Protein AF-G9KDN5-F1 (afdb_monomer_lite)

Secondary structure (DSSP, 8-state):
---SS---TT-SS-GGG---TT-PPPHHHHHHHHHHHHHHHHHHTT-TTSHHHHHHHHHHHHHHHHHSS-PPPHHHHHHHHHHHHHH-TT-GGGGGTT--EEEE-TT--SHHHHHHHHHHHHHHHHGGGS---EEEEPPPPSSSSS-----SSSSS---EEE-TTS-EEE-GGGHHHHHHHHHTT------

pLDDT: mean 96.99, std 3.44, range [68.25, 98.94]

Structure (mmCIF, N/CA/C/O backbone):
data_AF-G9KDN5-F1
#
_entry.id   AF-G9KDN5-F1
#
loop_
_atom_site.group_PDB
_atom_site.id
_atom_site.type_symbol
_atom_site.label_atom_id
_atom_site.label_alt_id
_atom_site.label_comp_id
_atom_site.label_asym_id
_atom_site.label_entity_id
_atom_site.label_seq_id
_atom_site.pdbx_PDB_ins_code
_atom_site.Cartn_x
_atom_site.Cartn_y
_atom_site.Cartn_z
_atom_site.occupancy
_atom_site.B_iso_or_equiv
_atom_site.auth_seq_id
_atom_site.auth_comp_id
_atom_site.auth_asym_id
_atom_site.auth_atom_id
_atom_site.pdbx_PDB_model_num
ATOM 1 N N . GLY A 1 1 ? 16.670 -4.774 14.753 1.00 84.88 1 GLY A N 1
ATOM 2 C CA . GLY A 1 1 ? 17.661 -5.232 13.766 1.00 84.88 1 GLY A CA 1
ATOM 3 C C . GLY A 1 1 ? 18.983 -5.420 14.461 1.00 84.88 1 GLY A C 1
ATOM 4 O O . GLY A 1 1 ? 19.454 -6.539 14.535 1.00 84.88 1 GLY A O 1
ATOM 5 N N . CYS A 1 2 ? 19.526 -4.346 15.033 1.00 94.62 2 CYS A N 1
ATOM 6 C CA . CYS A 1 2 ? 20.672 -4.418 15.934 1.00 94.62 2 CYS A CA 1
ATOM 7 C C . CYS A 1 2 ? 20.367 -5.250 17.191 1.00 94.62 2 CYS A C 1
ATOM 9 O O . CYS A 1 2 ? 19.210 -5.312 17.620 1.00 94.62 2 CYS A O 1
ATOM 11 N N . THR A 1 3 ? 21.410 -5.834 17.771 1.00 95.50 3 THR A N 1
ATOM 12 C CA . THR A 1 3 ? 21.424 -6.378 19.134 1.00 95.50 3 THR A CA 1
ATOM 13 C C . THR A 1 3 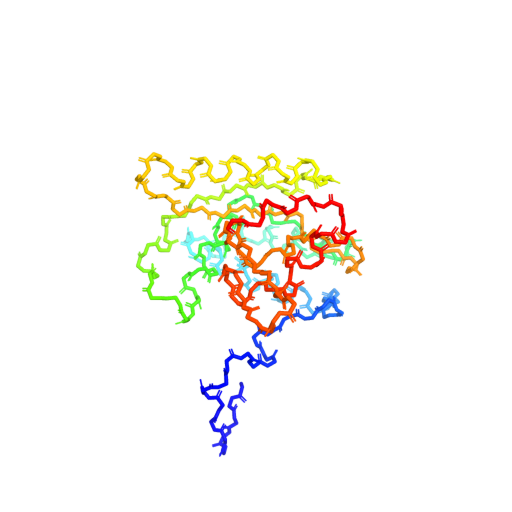? 22.286 -5.476 20.018 1.00 95.50 3 THR A C 1
ATOM 15 O O . THR A 1 3 ? 22.875 -4.513 19.526 1.00 95.50 3 THR A O 1
ATOM 18 N N . GLU A 1 4 ? 22.382 -5.784 21.311 1.00 97.00 4 GLU A N 1
ATOM 19 C CA . GLU A 1 4 ? 23.280 -5.076 22.234 1.00 97.00 4 GLU A CA 1
ATOM 20 C C . GLU A 1 4 ? 24.747 -5.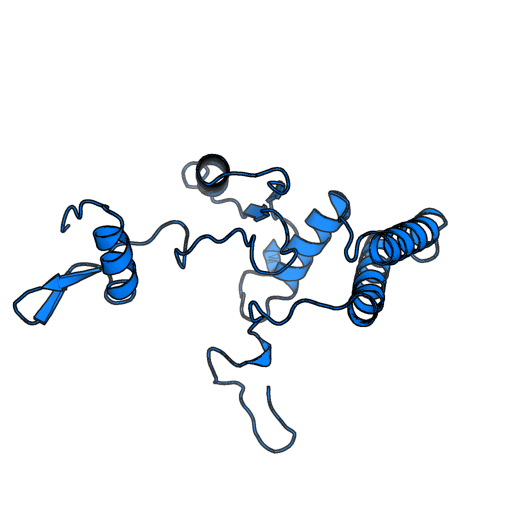105 21.770 1.00 97.00 4 GLU A C 1
ATOM 22 O O . GLU A 1 4 ? 25.483 -4.144 21.969 1.00 97.00 4 GLU A O 1
ATOM 27 N N . HIS A 1 5 ? 25.160 -6.177 21.089 1.00 97.25 5 HIS A N 1
ATOM 28 C CA . HIS A 1 5 ? 26.553 -6.387 20.688 1.00 97.25 5 HIS A CA 1
ATOM 29 C C . HIS A 1 5 ? 26.819 -6.136 19.198 1.00 97.25 5 HIS A C 1
ATOM 31 O O . HIS A 1 5 ? 27.976 -6.050 18.795 1.00 97.25 5 HIS A O 1
ATOM 37 N N . ILE A 1 6 ? 25.781 -6.049 18.356 1.00 97.56 6 ILE A N 1
ATOM 38 C CA . ILE A 1 6 ? 25.939 -5.947 16.897 1.00 97.56 6 ILE A CA 1
ATOM 39 C C . ILE A 1 6 ? 25.041 -4.851 16.328 1.00 97.56 6 ILE A C 1
ATOM 41 O O . ILE A 1 6 ? 23.811 -4.926 16.383 1.00 97.56 6 ILE A O 1
ATOM 45 N N . CYS A 1 7 ? 25.664 -3.868 15.676 1.00 96.94 7 CYS A N 1
ATOM 46 C CA . CYS A 1 7 ? 24.961 -2.868 14.885 1.00 96.94 7 CYS A CA 1
ATOM 47 C C . CYS A 1 7 ? 24.705 -3.384 13.461 1.00 96.94 7 CYS A C 1
ATOM 49 O O . CYS A 1 7 ? 25.636 -3.685 12.721 1.00 96.94 7 CYS A O 1
ATOM 51 N N . MET A 1 8 ? 23.435 -3.424 13.056 1.00 96.31 8 MET A N 1
ATOM 52 C CA . MET A 1 8 ? 23.002 -3.756 11.689 1.00 96.31 8 MET A CA 1
ATOM 53 C C . MET A 1 8 ? 22.497 -2.520 10.925 1.00 96.31 8 MET A C 1
ATOM 55 O O . MET A 1 8 ? 21.671 -2.633 10.021 1.00 96.31 8 MET A O 1
ATOM 59 N N . GLY A 1 9 ? 22.950 -1.322 11.308 1.00 95.75 9 GLY A N 1
ATOM 60 C CA . GLY A 1 9 ? 22.437 -0.054 10.777 1.00 95.75 9 GLY A CA 1
ATOM 61 C C . GLY A 1 9 ? 22.692 0.166 9.281 1.00 95.75 9 GLY A C 1
ATOM 62 O O . GLY A 1 9 ? 21.904 0.844 8.628 1.00 95.75 9 GLY A O 1
ATOM 63 N N . SER A 1 10 ? 23.752 -0.434 8.731 1.00 96.69 10 SER A N 1
ATOM 64 C CA . SER A 1 10 ? 24.125 -0.336 7.312 1.00 96.69 10 SER A CA 1
ATOM 65 C C . SER A 1 10 ? 23.469 -1.393 6.416 1.00 96.69 10 SER A C 1
ATOM 67 O O . SER A 1 10 ? 23.607 -1.328 5.195 1.00 96.69 10 SER A O 1
ATOM 69 N N . ILE A 1 11 ? 22.734 -2.357 6.980 1.00 96.81 11 ILE A N 1
ATOM 70 C CA . ILE A 1 11 ? 22.037 -3.372 6.186 1.00 96.81 11 ILE A CA 1
ATOM 71 C C . ILE A 1 11 ? 20.874 -2.716 5.432 1.00 96.81 11 ILE A C 1
ATOM 73 O O . ILE A 1 11 ? 19.971 -2.126 6.032 1.00 96.81 11 ILE A O 1
ATOM 77 N N . MET A 1 12 ? 20.874 -2.836 4.099 1.00 95.44 12 MET A N 1
ATOM 78 C CA . MET A 1 12 ? 19.868 -2.186 3.252 1.00 95.44 12 MET A CA 1
ATOM 79 C C . MET A 1 12 ? 18.457 -2.727 3.498 1.00 95.44 12 MET A C 1
ATOM 81 O O . MET A 1 12 ? 17.526 -1.938 3.656 1.00 95.44 12 MET A O 1
ATOM 85 N N . LEU A 1 13 ? 18.282 -4.047 3.581 1.00 93.75 13 LEU A N 1
ATOM 86 C CA . LEU A 1 13 ? 16.973 -4.694 3.730 1.00 93.75 13 LEU A CA 1
ATOM 87 C C . LEU A 1 13 ? 16.977 -5.678 4.913 1.00 93.75 13 LEU A C 1
ATOM 89 O O . LEU A 1 13 ? 17.037 -6.889 4.712 1.00 93.75 13 LEU A O 1
ATOM 93 N N . PRO A 1 14 ? 16.948 -5.183 6.164 1.00 93.88 14 PRO A N 1
ATOM 94 C CA . PRO A 1 14 ? 16.887 -6.051 7.332 1.00 93.88 14 PRO A CA 1
ATOM 95 C C . PRO A 1 14 ? 15.509 -6.720 7.428 1.00 93.88 14 PRO A C 1
ATOM 97 O O . PRO A 1 14 ? 14.481 -6.083 7.182 1.00 93.88 14 PRO A O 1
ATOM 100 N N . SER A 1 15 ? 15.466 -7.985 7.854 1.00 91.44 15 SER A N 1
ATOM 101 C CA . SER A 1 15 ? 14.229 -8.783 7.913 1.00 91.44 15 SER A CA 1
ATOM 102 C C . SER A 1 15 ? 13.122 -8.142 8.756 1.00 91.44 15 SER A C 1
ATOM 104 O O . SER A 1 15 ? 11.949 -8.276 8.426 1.00 91.44 15 SER A O 1
ATOM 106 N N . GLN A 1 16 ? 13.462 -7.365 9.792 1.00 91.56 16 GLN A N 1
ATOM 107 C CA . GLN A 1 16 ? 12.469 -6.687 10.638 1.00 91.56 16 GLN A CA 1
ATOM 108 C C . GLN A 1 16 ? 11.690 -5.577 9.904 1.00 91.56 16 GLN A C 1
ATOM 110 O O . GLN A 1 16 ? 10.591 -5.212 10.336 1.00 91.56 16 GLN A O 1
ATOM 115 N N . GLN A 1 17 ? 12.241 -5.041 8.807 1.00 89.75 17 GLN A N 1
ATOM 116 C CA . GLN A 1 17 ? 11.571 -4.069 7.932 1.00 89.75 17 GLN A CA 1
ATOM 117 C C . GLN A 1 17 ? 10.771 -4.733 6.804 1.00 89.75 17 GLN A C 1
ATOM 119 O O . GLN A 1 17 ? 10.033 -4.048 6.100 1.00 89.75 17 GLN A O 1
ATOM 124 N N . ILE A 1 18 ? 10.891 -6.051 6.644 1.00 92.88 18 ILE A N 1
ATOM 125 C CA . ILE A 1 18 ? 10.153 -6.828 5.652 1.00 92.88 18 ILE A CA 1
ATOM 126 C C . ILE A 1 18 ? 8.890 -7.398 6.317 1.00 92.88 18 ILE A C 1
ATOM 128 O O . ILE A 1 18 ? 8.847 -7.677 7.519 1.00 92.88 18 ILE A O 1
ATOM 132 N N . ARG A 1 19 ? 7.817 -7.522 5.536 1.00 93.75 19 ARG A N 1
ATOM 133 C CA . ARG A 1 19 ? 6.587 -8.229 5.911 1.00 93.75 19 ARG A CA 1
ATOM 134 C C . ARG A 1 19 ? 6.359 -9.317 4.880 1.00 93.75 19 ARG A C 1
ATOM 136 O O . ARG A 1 19 ? 6.239 -9.001 3.695 1.00 93.75 19 ARG A O 1
ATOM 143 N N . ARG A 1 20 ? 6.353 -10.577 5.307 1.00 92.25 20 ARG A N 1
ATOM 144 C CA . ARG A 1 20 ? 6.222 -11.699 4.378 1.00 92.25 20 ARG A CA 1
ATOM 145 C C . ARG A 1 20 ? 4.746 -11.983 4.075 1.00 92.25 20 ARG A C 1
ATOM 147 O O . ARG A 1 20 ? 3.874 -11.564 4.843 1.00 92.25 20 ARG A O 1
ATOM 154 N N . PRO A 1 21 ? 4.431 -12.627 2.940 1.00 87.88 21 PRO A N 1
ATOM 155 C CA . PRO A 1 21 ? 3.072 -13.056 2.613 1.00 87.88 21 PRO A CA 1
ATOM 156 C C . PRO A 1 21 ? 2.406 -13.881 3.720 1.00 87.88 21 PRO A C 1
ATOM 158 O O . PRO A 1 21 ? 1.256 -13.626 4.062 1.00 87.88 21 PRO A O 1
ATOM 161 N N . GLU A 1 22 ? 3.167 -14.791 4.322 1.00 89.00 22 GLU A N 1
ATOM 162 C CA . GLU A 1 22 ? 2.732 -15.730 5.355 1.00 89.00 22 GLU A CA 1
ATOM 163 C C . GLU A 1 22 ? 2.546 -15.114 6.751 1.00 89.00 22 GLU A C 1
ATOM 165 O O . GLU A 1 22 ? 1.916 -15.729 7.606 1.00 89.00 22 GLU A O 1
ATOM 170 N N . ASP A 1 23 ? 3.036 -13.892 6.990 1.00 87.94 23 ASP A N 1
ATOM 171 C CA . ASP A 1 23 ? 2.948 -13.218 8.295 1.00 87.94 23 ASP A CA 1
ATOM 172 C C . ASP A 1 23 ? 1.549 -12.586 8.526 1.00 87.94 23 ASP A C 1
ATOM 174 O O . ASP A 1 23 ? 1.428 -11.436 8.968 1.00 87.94 23 ASP A O 1
ATOM 178 N N . VAL A 1 24 ? 0.479 -13.314 8.185 1.00 89.44 24 VAL A N 1
ATOM 179 C CA . VAL A 1 24 ? -0.914 -12.905 8.430 1.00 89.44 24 VAL A CA 1
ATOM 180 C C . VAL A 1 24 ? -1.205 -13.000 9.927 1.00 89.44 24 VAL A C 1
ATOM 182 O O . VAL A 1 24 ? -0.868 -13.984 10.583 1.00 89.44 24 VAL A O 1
ATOM 185 N N . ARG A 1 25 ? -1.811 -11.951 10.490 1.00 91.25 25 ARG A N 1
ATOM 186 C CA . ARG A 1 25 ? -2.083 -11.869 11.930 1.00 91.25 25 ARG A CA 1
ATOM 187 C C . ARG A 1 25 ? -3.282 -12.726 12.308 1.00 91.25 25 ARG A C 1
ATOM 189 O O . ARG A 1 25 ? -4.310 -12.676 11.639 1.00 91.25 25 ARG A O 1
ATOM 196 N N . THR A 1 26 ? -3.156 -13.459 13.411 1.00 92.25 26 THR A N 1
ATOM 197 C CA . THR A 1 26 ? -4.297 -14.139 14.037 1.00 92.25 26 THR A CA 1
ATOM 198 C C . THR A 1 26 ? -5.184 -13.128 14.767 1.00 92.25 26 THR A C 1
ATOM 200 O O . THR A 1 26 ? -4.758 -11.998 15.028 1.00 92.25 26 THR A O 1
ATOM 203 N N . LYS A 1 27 ? -6.408 -13.526 15.138 1.00 91.25 27 LYS A N 1
ATOM 204 C CA . LYS A 1 27 ? -7.351 -12.667 15.877 1.00 91.25 27 LYS A CA 1
ATOM 205 C C . LYS A 1 27 ? -6.738 -12.140 17.179 1.00 91.25 27 LYS A C 1
ATOM 207 O O . LYS A 1 27 ? -6.823 -10.948 17.468 1.00 91.25 27 LYS A O 1
ATOM 212 N N . GLU A 1 28 ? -6.041 -13.012 17.905 1.00 91.62 28 GLU A N 1
ATOM 213 C CA . GLU A 1 28 ? -5.417 -12.725 19.202 1.00 91.62 28 GLU A CA 1
ATOM 214 C C . GLU A 1 28 ? -4.290 -11.695 19.072 1.00 91.62 28 GLU A C 1
ATOM 216 O O . GLU A 1 28 ? -4.085 -10.867 19.956 1.00 91.62 28 GLU A O 1
ATOM 221 N N . GLN A 1 29 ? -3.565 -11.721 17.950 1.00 95.00 29 GLN A N 1
ATOM 222 C CA . GLN A 1 29 ? -2.520 -10.743 17.654 1.00 95.00 29 GLN A CA 1
ATOM 223 C C . GLN A 1 29 ? -3.083 -9.435 17.092 1.00 95.00 29 GLN A C 1
ATOM 225 O O . GLN A 1 29 ? -2.464 -8.385 17.262 1.00 95.00 29 GLN A O 1
ATOM 230 N N . LEU A 1 30 ? -4.213 -9.490 16.383 1.00 96.75 30 LEU A N 1
ATOM 231 C CA . LEU A 1 30 ? -4.766 -8.352 15.658 1.00 96.75 30 LEU A CA 1
ATOM 232 C C . LEU A 1 30 ? -5.435 -7.340 16.588 1.00 96.75 30 LEU A C 1
ATOM 234 O O . LEU A 1 30 ? -5.215 -6.143 16.415 1.00 96.75 30 LEU A O 1
ATOM 238 N N . PHE A 1 31 ? -6.207 -7.792 17.581 1.00 96.25 31 PHE A N 1
ATOM 239 C CA . PHE A 1 31 ? -6.940 -6.872 18.454 1.00 96.25 31 PHE A CA 1
ATOM 240 C C . PHE A 1 31 ? -6.033 -5.895 19.231 1.00 96.25 31 PHE A C 1
ATOM 242 O O . PHE A 1 31 ? -6.303 -4.694 19.177 1.00 96.25 31 PHE A O 1
ATOM 249 N N . PRO A 1 32 ? -4.925 -6.322 19.876 1.00 98.00 32 PRO A N 1
ATOM 250 C CA . PRO A 1 32 ? -4.014 -5.390 20.545 1.00 98.00 32 PRO A CA 1
ATOM 251 C C . PRO A 1 32 ? -3.447 -4.318 19.603 1.00 98.00 32 PRO A C 1
ATOM 253 O O . PRO A 1 32 ? -3.370 -3.149 19.977 1.00 98.00 32 PRO A O 1
ATOM 256 N N . LEU A 1 33 ? -3.106 -4.700 18.367 1.00 98.25 33 LEU A N 1
ATOM 257 C CA . LEU A 1 33 ? -2.589 -3.781 17.347 1.00 98.25 33 LEU A CA 1
ATOM 258 C C . LEU A 1 33 ? -3.666 -2.799 16.870 1.00 98.25 33 LEU A C 1
ATOM 260 O O . LEU A 1 33 ? -3.399 -1.608 16.710 1.00 98.25 33 LEU A O 1
ATOM 264 N N . ALA A 1 34 ? -4.887 -3.291 16.655 1.00 98.38 34 ALA A N 1
ATOM 265 C CA . ALA A 1 34 ? -6.020 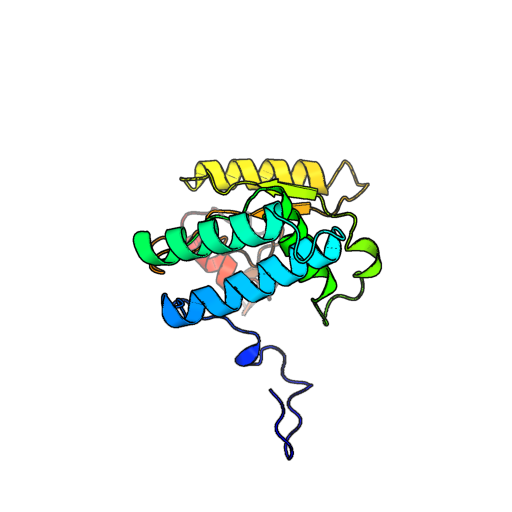-2.464 16.267 1.00 98.38 34 ALA A CA 1
ATOM 266 C C . ALA A 1 34 ? -6.358 -1.455 17.372 1.00 98.38 34 ALA A C 1
ATOM 268 O O . ALA A 1 34 ? -6.510 -0.267 17.092 1.00 98.38 34 ALA A O 1
ATOM 269 N N . LYS A 1 35 ? -6.386 -1.899 18.634 1.00 98.44 35 LYS A N 1
ATOM 270 C CA . LYS A 1 35 ? -6.590 -1.035 19.797 1.00 98.44 35 LYS A CA 1
ATOM 271 C C . LYS A 1 35 ? -5.529 0.062 19.880 1.00 98.44 35 LYS A C 1
ATOM 273 O O . LYS A 1 35 ? -5.897 1.223 20.011 1.00 98.44 35 LYS A O 1
ATOM 278 N N . GLU A 1 36 ? -4.245 -0.282 19.765 1.00 98.62 36 GLU A N 1
ATOM 279 C CA . GLU A 1 36 ? -3.147 0.697 19.790 1.00 98.62 36 GLU A CA 1
ATOM 280 C C . GLU A 1 36 ? -3.332 1.773 18.710 1.00 98.62 36 GLU A C 1
ATOM 282 O O . GLU A 1 36 ? -3.224 2.970 18.984 1.00 98.62 36 GLU A O 1
ATOM 287 N N . PHE A 1 37 ? -3.672 1.360 17.488 1.00 98.81 37 PHE A N 1
ATOM 288 C CA . PHE A 1 37 ? -3.920 2.284 16.387 1.00 98.81 37 PHE A CA 1
ATOM 289 C C . PHE A 1 37 ? -5.142 3.187 16.633 1.00 98.81 37 PHE A C 1
ATOM 291 O O . PHE A 1 37 ? -5.069 4.397 16.400 1.00 98.81 37 PHE A O 1
ATOM 298 N N . ILE A 1 38 ? -6.258 2.633 17.118 1.00 98.81 38 ILE A N 1
ATOM 299 C CA . ILE A 1 38 ? -7.474 3.405 17.417 1.00 98.81 38 ILE A CA 1
ATOM 300 C C . ILE A 1 38 ? -7.222 4.388 18.570 1.00 98.81 38 ILE A C 1
ATOM 302 O O . ILE A 1 38 ? -7.560 5.567 18.441 1.00 98.81 38 ILE A O 1
ATOM 306 N N . ASP A 1 39 ? -6.537 3.963 19.634 1.00 98.75 39 ASP A N 1
ATOM 307 C CA . ASP A 1 39 ? -6.108 4.832 20.736 1.00 98.75 39 ASP A CA 1
ATOM 308 C C . ASP A 1 39 ? -5.258 6.006 20.209 1.00 98.75 39 ASP A C 1
ATOM 310 O O . ASP A 1 39 ? -5.474 7.169 20.579 1.00 98.75 39 ASP A O 1
ATOM 314 N N . GLN A 1 40 ? -4.316 5.724 19.300 1.00 98.69 40 GLN A N 1
ATOM 315 C CA . GLN A 1 40 ? -3.457 6.730 18.673 1.00 98.69 40 GLN A CA 1
ATOM 316 C C . GLN A 1 40 ? -4.268 7.726 17.829 1.00 98.69 40 GLN A C 1
ATOM 318 O O . GLN A 1 40 ? -4.085 8.946 17.946 1.00 98.69 40 GLN A O 1
ATOM 323 N N . TYR A 1 41 ? -5.197 7.222 17.012 1.00 98.81 41 TYR A N 1
ATOM 324 C CA . TYR A 1 41 ? -6.075 8.038 16.179 1.00 98.81 41 TYR A CA 1
ATOM 325 C C . TYR A 1 41 ? -6.931 8.978 17.036 1.00 98.81 41 TYR A C 1
ATOM 327 O O . TYR A 1 41 ? -6.894 10.196 16.833 1.00 98.81 41 TYR A O 1
ATOM 335 N N . TYR A 1 42 ? -7.636 8.454 18.042 1.00 98.69 42 TYR A N 1
ATOM 336 C CA . TYR A 1 42 ? -8.504 9.256 18.909 1.00 98.69 42 TYR A CA 1
ATOM 337 C C . TYR A 1 42 ? -7.731 10.245 19.786 1.00 98.69 42 TYR A C 1
ATOM 339 O O . TYR A 1 42 ? -8.216 11.354 20.033 1.00 98.69 42 TYR A O 1
ATOM 347 N N . SER A 1 43 ? -6.507 9.904 20.194 1.00 98.50 43 SER A N 1
ATOM 348 C CA . SER A 1 43 ? -5.597 10.851 20.847 1.00 98.50 43 SER A CA 1
ATOM 349 C C . SER A 1 43 ? -5.251 12.019 19.924 1.00 98.50 43 SER A C 1
ATOM 351 O O . SER A 1 43 ? -5.296 13.176 20.344 1.00 98.50 43 SER A O 1
ATOM 353 N N . SER A 1 44 ? -4.984 11.749 18.641 1.00 98.06 44 SER A N 1
ATOM 354 C CA . SER A 1 44 ? -4.608 12.784 17.669 1.00 98.06 44 SER A CA 1
ATOM 355 C C . SER A 1 44 ? -5.704 13.823 17.411 1.00 98.06 44 SER A C 1
ATOM 357 O O . SER A 1 44 ? -5.407 15.000 17.208 1.00 98.06 44 SER A O 1
ATOM 359 N N . ILE A 1 45 ? -6.971 13.409 17.481 1.00 98.00 45 ILE A N 1
ATOM 360 C CA . ILE A 1 45 ? -8.135 14.291 17.320 1.00 98.00 45 ILE A CA 1
ATOM 361 C C . ILE A 1 45 ? -8.647 14.849 18.655 1.00 98.00 45 ILE A C 1
ATOM 363 O O . ILE A 1 45 ? -9.724 15.436 18.692 1.00 98.00 45 ILE A O 1
ATOM 367 N N . LYS A 1 46 ? -7.885 14.681 19.748 1.00 98.12 46 LYS A N 1
ATOM 368 C CA . LYS A 1 46 ? -8.225 15.138 21.109 1.00 98.12 46 LYS A CA 1
ATOM 369 C C . LYS A 1 46 ? -9.561 14.581 21.628 1.00 98.12 46 LYS A C 1
ATOM 371 O O . LYS A 1 46 ? -10.303 15.272 22.320 1.00 98.12 46 LYS A O 1
ATOM 376 N N . ARG A 1 47 ? -9.878 13.327 21.287 1.00 98.12 47 ARG A N 1
ATOM 377 C CA . ARG A 1 47 ? -11.108 12.620 21.702 1.00 98.12 47 ARG A CA 1
ATOM 378 C C . ARG A 1 47 ? -10.832 11.285 22.394 1.00 98.12 47 ARG A C 1
ATOM 380 O O . ARG A 1 47 ? -11.723 10.435 22.465 1.00 98.12 47 ARG A O 1
ATOM 387 N N . PHE A 1 48 ? -9.618 11.096 22.900 1.00 98.06 48 PHE A N 1
ATOM 388 C CA . PHE A 1 48 ? -9.270 9.929 23.701 1.00 98.06 48 PHE A CA 1
ATOM 389 C C . PHE A 1 48 ? -10.202 9.809 24.917 1.00 98.06 48 PHE A C 1
ATOM 391 O O . PHE A 1 48 ? -10.534 10.805 25.554 1.00 98.06 48 PHE A O 1
ATOM 398 N N . GLY A 1 49 ? -10.673 8.593 25.188 1.00 97.88 49 GLY A N 1
ATOM 399 C CA . GLY A 1 49 ? -11.631 8.297 26.264 1.00 97.88 49 GLY A CA 1
ATOM 400 C C . GLY A 1 49 ? -13.069 8.794 26.037 1.00 97.88 49 GLY A C 1
ATOM 401 O O . GLY A 1 49 ? -13.919 8.595 26.897 1.00 97.88 49 GLY A O 1
ATOM 402 N N . SER A 1 50 ? -13.376 9.430 24.901 1.00 98.50 50 SER A N 1
ATOM 403 C CA . SER A 1 50 ? -14.750 9.857 24.596 1.00 98.50 50 SER A CA 1
ATOM 404 C C . SER A 1 50 ? -15.677 8.675 24.279 1.00 98.50 50 SER A C 1
ATOM 406 O O . SER A 1 50 ? -15.215 7.607 23.889 1.00 98.50 50 SER A O 1
ATOM 408 N N . LYS A 1 51 ? -17.000 8.887 24.334 1.00 98.44 51 LYS A N 1
ATOM 409 C CA . LYS A 1 51 ? -18.000 7.873 23.945 1.00 98.44 51 LYS A CA 1
ATOM 410 C C . LYS A 1 51 ? -17.751 7.294 22.542 1.00 98.44 51 LYS A C 1
ATOM 412 O O . LYS A 1 51 ? -17.739 6.086 22.360 1.00 98.44 51 LYS A O 1
ATOM 417 N N . ALA A 1 52 ? -17.440 8.153 21.569 1.00 98.44 52 ALA A N 1
ATOM 418 C CA . ALA A 1 52 ? -17.126 7.713 20.209 1.00 98.44 52 ALA A CA 1
ATOM 419 C C . ALA A 1 52 ? -15.835 6.875 20.128 1.00 98.44 52 ALA A C 1
ATOM 421 O O . ALA A 1 52 ? -15.678 6.099 19.190 1.00 98.44 52 ALA A O 1
ATOM 422 N N . HIS A 1 53 ? -14.895 7.057 21.063 1.00 98.75 53 HIS A N 1
ATOM 423 C CA . HIS A 1 53 ? -13.674 6.255 21.146 1.00 98.75 53 HIS A CA 1
ATOM 424 C C . HIS A 1 53 ? -13.979 4.849 21.657 1.00 98.75 53 HIS A C 1
ATOM 426 O O . HIS A 1 53 ? -13.596 3.868 21.026 1.00 98.75 53 HIS A O 1
ATOM 432 N N . THR A 1 54 ? -14.707 4.757 22.771 1.00 98.50 54 THR A N 1
ATOM 433 C CA . THR A 1 54 ? -15.072 3.474 23.381 1.00 98.50 54 THR A CA 1
ATOM 434 C C . THR A 1 54 ? -15.970 2.650 22.461 1.00 98.50 54 THR A C 1
ATOM 436 O O . THR A 1 54 ? -15.710 1.468 22.273 1.00 98.50 54 THR A O 1
ATOM 439 N N . GLU A 1 55 ? -16.952 3.283 21.810 1.00 98.62 55 GLU A N 1
ATOM 440 C CA . GLU A 1 55 ? -17.826 2.619 20.832 1.00 98.62 55 GLU A CA 1
ATOM 441 C C . GLU A 1 55 ? -17.040 2.084 19.631 1.00 98.62 55 GLU A C 1
ATOM 443 O O . GLU A 1 55 ? -17.300 0.977 19.168 1.00 98.62 55 GLU A O 1
ATOM 448 N N . ARG A 1 56 ? -16.040 2.831 19.137 1.00 98.69 56 ARG A N 1
ATOM 449 C CA . ARG A 1 56 ? -15.204 2.362 18.025 1.00 98.69 56 ARG A CA 1
ATOM 450 C C . ARG A 1 56 ? -14.326 1.179 18.425 1.00 98.69 56 ARG A C 1
ATOM 452 O O . ARG A 1 56 ? -14.156 0.266 17.626 1.00 98.69 56 ARG A O 1
ATOM 459 N N . LEU A 1 57 ? -13.774 1.178 19.637 1.00 98.62 57 LEU A N 1
ATOM 460 C CA . LEU A 1 57 ? -13.003 0.037 20.137 1.00 98.62 57 LEU A CA 1
ATOM 461 C C . LEU A 1 57 ? -13.866 -1.224 20.254 1.00 98.62 57 LEU A C 1
ATOM 463 O O . LEU A 1 57 ? -13.414 -2.300 19.869 1.00 98.62 57 LEU A O 1
ATOM 467 N N . GLU A 1 58 ? -15.100 -1.090 20.739 1.00 98.50 58 GLU A N 1
ATOM 468 C CA . GLU A 1 58 ? -16.051 -2.202 20.824 1.00 98.50 58 GLU A CA 1
ATOM 469 C C . GLU A 1 58 ? -16.460 -2.713 19.433 1.00 98.50 58 GLU A C 1
ATOM 471 O O . GLU A 1 58 ? -16.441 -3.920 19.191 1.00 98.50 58 GLU A O 1
ATOM 476 N N . GLU A 1 59 ? -16.753 -1.802 18.500 1.00 98.69 59 GLU A N 1
ATOM 477 C CA . GLU A 1 59 ? -17.049 -2.112 17.095 1.00 98.69 59 GLU A CA 1
ATOM 478 C C . GLU A 1 59 ? -15.913 -2.929 16.458 1.00 98.69 59 GLU A C 1
ATOM 480 O O . GLU A 1 59 ? -16.156 -4.006 15.917 1.00 98.69 59 GLU A O 1
ATOM 485 N N . VAL A 1 60 ? -14.668 -2.455 16.585 1.00 98.62 60 VAL A N 1
ATOM 486 C CA . VAL A 1 60 ? -13.479 -3.129 16.043 1.00 98.62 60 VAL A CA 1
ATOM 487 C C . VAL A 1 60 ? -13.250 -4.485 16.707 1.00 98.62 60 VAL A C 1
ATOM 489 O O . VAL A 1 60 ? -12.958 -5.453 16.007 1.00 98.62 60 VAL A O 1
ATOM 492 N N . ASN A 1 61 ? -13.406 -4.586 18.034 1.00 98.25 61 ASN A N 1
ATOM 493 C CA . ASN A 1 61 ? -13.271 -5.866 18.732 1.00 98.25 61 ASN A CA 1
ATOM 494 C C . ASN A 1 61 ? -14.253 -6.900 18.172 1.00 98.25 61 ASN A C 1
ATOM 496 O O . ASN A 1 61 ? -13.862 -7.995 17.770 1.00 98.25 61 ASN A O 1
ATOM 500 N N . LYS A 1 62 ? -15.529 -6.515 18.082 1.00 98.38 62 LYS A N 1
ATOM 501 C CA . LYS A 1 62 ? -16.597 -7.384 17.595 1.00 98.38 62 LYS A CA 1
ATOM 502 C C . LYS A 1 62 ? -16.392 -7.784 16.133 1.00 98.38 62 LYS A C 1
ATOM 504 O O . LYS A 1 62 ? -16.648 -8.933 15.770 1.00 98.38 62 LYS A O 1
ATOM 509 N N . GLU A 1 63 ? -15.927 -6.871 15.283 1.00 98.31 63 GLU A N 1
ATOM 510 C CA . GLU A 1 63 ? -15.637 -7.166 13.876 1.00 98.31 63 GLU A CA 1
ATOM 511 C C . GLU A 1 63 ? -14.499 -8.192 13.740 1.00 98.31 63 GLU A C 1
ATOM 513 O O . GLU A 1 63 ? -14.643 -9.169 13.002 1.00 98.31 63 GLU A O 1
ATOM 518 N N . ILE A 1 64 ? -13.424 -8.053 14.528 1.00 98.06 64 ILE A N 1
ATOM 519 C CA . ILE A 1 64 ? -12.302 -9.008 14.552 1.00 98.06 64 ILE A CA 1
ATOM 520 C C . ILE A 1 64 ? -12.758 -10.379 15.059 1.00 98.06 64 ILE A C 1
ATOM 522 O O . ILE A 1 64 ? -12.426 -11.406 14.459 1.00 98.06 64 ILE A O 1
ATOM 526 N N . GLU A 1 65 ? -13.536 -10.418 16.140 1.00 97.44 65 GLU A N 1
ATOM 527 C CA . GLU A 1 65 ? -14.058 -11.665 16.704 1.00 97.44 65 GLU A CA 1
ATOM 528 C C . GLU A 1 65 ? -14.935 -12.416 15.696 1.00 97.44 65 GLU A C 1
ATOM 530 O O . GLU A 1 65 ? -14.768 -13.627 15.509 1.00 97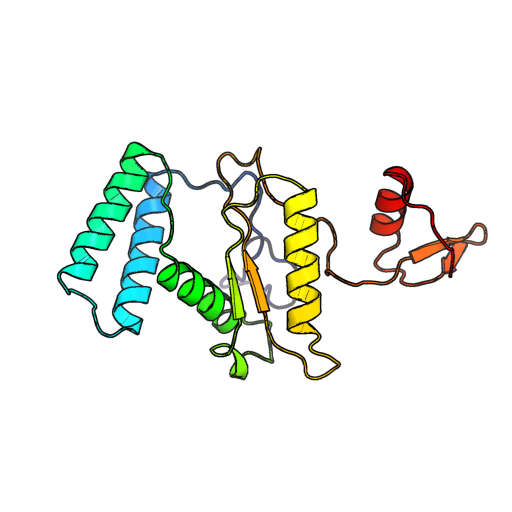.44 65 GLU A O 1
ATOM 535 N N . THR A 1 66 ? -15.824 -11.703 15.002 1.00 97.44 66 THR A N 1
ATOM 536 C CA . THR A 1 66 ? -16.803 -12.302 14.084 1.00 97.44 66 THR A CA 1
ATOM 537 C C . THR A 1 66 ? -16.226 -12.629 12.709 1.00 97.44 66 THR A C 1
ATOM 539 O O . THR A 1 66 ? -16.478 -13.715 12.191 1.00 97.44 66 THR A O 1
ATOM 542 N N . THR A 1 67 ? -15.419 -11.742 12.124 1.00 96.44 67 THR A N 1
ATOM 543 C CA . THR A 1 67 ? -14.946 -11.867 10.732 1.00 96.44 67 THR A CA 1
ATOM 544 C C . THR A 1 67 ? -13.479 -12.281 10.610 1.00 96.44 67 THR A C 1
ATOM 546 O O . THR A 1 67 ? -13.049 -12.727 9.550 1.00 96.44 67 THR A O 1
ATOM 549 N N . GLY A 1 68 ? -12.692 -12.156 11.683 1.00 96.12 68 GLY A N 1
ATOM 550 C CA . GLY A 1 68 ? -11.240 -12.360 11.652 1.00 96.12 68 GLY A CA 1
ATOM 551 C C . GLY A 1 68 ? -10.428 -11.141 11.228 1.00 96.12 68 GLY A C 1
ATOM 552 O O . GLY A 1 68 ? -9.202 -11.190 11.278 1.00 96.12 68 GLY A O 1
ATOM 553 N N . THR A 1 69 ? -11.076 -10.042 10.848 1.00 97.81 69 THR A N 1
ATOM 554 C CA . THR A 1 69 ? -10.420 -8.787 10.477 1.00 97.81 69 THR A CA 1
ATOM 555 C C . THR A 1 69 ? -11.312 -7.597 10.835 1.00 97.81 69 THR A C 1
ATOM 557 O O . THR A 1 69 ? -12.324 -7.763 11.504 1.00 97.81 69 THR A O 1
ATOM 560 N N . TYR A 1 70 ? -10.927 -6.389 10.438 1.00 98.44 70 TYR A N 1
ATOM 561 C CA . TYR A 1 70 ? -11.790 -5.217 10.536 1.00 98.44 70 TYR A CA 1
ATOM 562 C C . TYR A 1 70 ? -11.515 -4.239 9.399 1.00 98.44 70 TYR A C 1
ATOM 564 O O . TYR A 1 70 ? -10.446 -4.280 8.776 1.00 98.44 70 TYR A O 1
ATOM 572 N N . GLN A 1 71 ? -12.471 -3.349 9.144 1.00 98.62 71 GLN A N 1
ATOM 573 C CA . GLN A 1 71 ? -12.322 -2.269 8.177 1.00 98.62 71 GLN A CA 1
ATOM 574 C C . GLN A 1 71 ? -12.050 -0.934 8.866 1.00 98.62 71 GLN A C 1
ATOM 576 O O . GLN A 1 71 ? -12.728 -0.526 9.813 1.00 98.62 71 GLN A O 1
ATOM 581 N N . LEU A 1 72 ? -11.054 -0.213 8.351 1.00 98.81 72 LEU A N 1
ATOM 582 C CA . LEU A 1 72 ? -10.800 1.169 8.746 1.00 98.81 72 LEU A CA 1
ATOM 583 C C . LEU A 1 72 ? -11.895 2.095 8.214 1.00 98.81 72 LEU A C 1
ATOM 585 O O . LEU A 1 72 ? -12.360 1.945 7.083 1.00 98.81 72 LEU A O 1
ATOM 589 N N . LYS A 1 73 ? -12.246 3.116 8.993 1.00 98.69 73 LYS A N 1
ATOM 590 C CA . LYS A 1 73 ? -13.023 4.258 8.494 1.00 98.69 73 LYS A CA 1
ATOM 591 C C . LYS A 1 73 ? -12.137 5.126 7.602 1.00 98.69 73 LYS A C 1
ATOM 593 O O . LYS A 1 73 ? -10.918 5.149 7.764 1.00 98.69 73 LYS A O 1
ATOM 598 N N . ASP A 1 74 ? -12.727 5.900 6.699 1.00 98.56 74 ASP A N 1
ATOM 599 C CA . ASP A 1 74 ? -11.966 6.732 5.750 1.00 98.56 74 ASP A CA 1
ATOM 600 C C . ASP A 1 74 ? -11.019 7.707 6.466 1.00 98.56 74 ASP A C 1
ATOM 602 O O . ASP A 1 74 ? -9.866 7.896 6.075 1.00 98.56 74 ASP A O 1
ATOM 606 N N . THR A 1 75 ? -11.474 8.286 7.580 1.00 98.56 75 THR A N 1
ATOM 607 C CA . THR A 1 75 ? -10.668 9.185 8.414 1.00 98.56 75 THR A CA 1
ATOM 608 C C . THR A 1 75 ? -9.481 8.478 9.065 1.00 98.56 75 THR A C 1
ATOM 610 O O . THR A 1 75 ? -8.401 9.063 9.173 1.00 98.56 75 THR A O 1
ATOM 613 N N . GLU A 1 76 ? -9.662 7.223 9.468 1.00 98.81 76 GLU A N 1
ATOM 614 C CA . GLU A 1 76 ? -8.621 6.370 10.036 1.00 98.81 76 GLU A CA 1
ATOM 615 C C . GLU A 1 76 ? -7.612 5.963 8.954 1.00 98.81 76 GLU A C 1
ATOM 617 O O . GLU A 1 76 ? -6.405 6.040 9.180 1.00 98.81 76 GLU A O 1
ATOM 622 N N . LEU A 1 77 ? -8.081 5.624 7.747 1.00 98.88 77 LEU A N 1
ATOM 623 C CA . LEU A 1 77 ? -7.228 5.297 6.604 1.00 98.88 77 LEU A CA 1
ATOM 624 C C . LEU A 1 77 ? -6.329 6.480 6.218 1.00 98.88 77 LEU A C 1
ATOM 626 O O . LEU A 1 77 ? -5.114 6.327 6.058 1.00 98.88 77 LEU A O 1
ATOM 630 N N . ILE A 1 78 ? -6.908 7.682 6.132 1.00 98.81 78 ILE A N 1
ATOM 631 C CA . ILE A 1 78 ? -6.168 8.917 5.847 1.00 98.81 78 ILE A CA 1
ATOM 632 C C . ILE A 1 78 ? -5.132 9.193 6.940 1.00 98.81 78 ILE A C 1
ATOM 634 O O . ILE A 1 78 ? -3.986 9.549 6.642 1.00 98.81 78 ILE A O 1
ATOM 638 N N . TYR A 1 79 ? -5.526 9.032 8.204 1.00 98.75 79 TYR A N 1
ATOM 639 C CA . TYR A 1 79 ? -4.635 9.201 9.345 1.00 98.75 79 TYR A CA 1
ATOM 640 C C . TYR A 1 79 ? -3.453 8.225 9.290 1.00 98.75 79 TYR A C 1
ATOM 642 O O . TYR A 1 79 ? -2.300 8.660 9.392 1.00 98.75 79 TYR A O 1
ATOM 650 N N . GLY A 1 80 ? -3.738 6.937 9.079 1.00 98.75 80 GLY A N 1
ATOM 651 C CA . GLY A 1 80 ? -2.752 5.862 9.019 1.00 98.75 80 GLY A CA 1
ATOM 652 C C . GLY A 1 80 ? -1.755 6.059 7.883 1.00 98.75 80 GLY A C 1
ATOM 653 O O . GLY A 1 80 ? -0.550 5.980 8.112 1.00 98.75 80 GLY A O 1
ATOM 654 N N . ALA A 1 81 ? -2.223 6.425 6.686 1.00 98.75 81 ALA A N 1
ATOM 655 C CA . ALA A 1 81 ? -1.354 6.705 5.544 1.00 98.75 81 ALA A CA 1
ATOM 656 C C . ALA A 1 81 ? -0.378 7.864 5.817 1.00 98.75 81 ALA A C 1
ATOM 658 O O . ALA A 1 81 ? 0.829 7.753 5.580 1.00 98.75 81 ALA A O 1
ATOM 659 N N . LYS A 1 82 ? -0.881 8.971 6.377 1.00 98.69 82 LYS A N 1
ATOM 660 C CA . LYS A 1 82 ? -0.053 10.134 6.735 1.00 98.69 82 LYS A CA 1
ATOM 661 C C . LYS A 1 82 ? 0.947 9.807 7.843 1.00 98.69 82 LYS A C 1
ATOM 663 O O . LYS A 1 82 ? 2.105 10.219 7.761 1.00 98.69 82 LYS A O 1
ATOM 668 N N . HIS A 1 83 ? 0.532 9.052 8.861 1.00 98.50 83 HIS A N 1
ATOM 669 C CA . HIS A 1 83 ? 1.420 8.647 9.954 1.00 98.50 83 HIS A CA 1
ATOM 670 C C . HIS A 1 83 ? 2.472 7.636 9.505 1.00 98.50 83 HIS A C 1
ATOM 672 O O . HIS A 1 83 ? 3.624 7.755 9.916 1.00 98.50 83 HIS A O 1
ATOM 678 N N . ALA A 1 84 ? 2.139 6.712 8.603 1.00 98.69 84 ALA A N 1
ATOM 679 C CA . ALA A 1 84 ? 3.115 5.808 8.005 1.00 98.69 84 ALA A CA 1
ATOM 680 C C . ALA A 1 84 ? 4.227 6.587 7.285 1.00 98.69 84 ALA A C 1
ATOM 682 O O . ALA A 1 84 ? 5.408 6.320 7.510 1.00 98.69 84 ALA A O 1
ATOM 683 N N . TRP A 1 85 ? 3.877 7.616 6.501 1.00 98.69 85 TRP A N 1
ATOM 684 C CA . TRP A 1 85 ? 4.877 8.486 5.874 1.00 98.69 85 TRP A CA 1
ATOM 685 C C . TRP A 1 85 ? 5.685 9.280 6.912 1.00 98.69 85 TRP A C 1
ATOM 687 O O . TRP A 1 85 ? 6.917 9.291 6.857 1.00 98.69 85 TRP A O 1
ATOM 697 N N . ARG A 1 86 ? 5.029 9.877 7.915 1.00 98.50 86 ARG A N 1
ATOM 698 C CA . ARG A 1 86 ? 5.705 10.572 9.028 1.00 98.50 86 ARG A CA 1
ATOM 699 C C . ARG A 1 86 ? 6.721 9.672 9.750 1.00 98.50 86 ARG A C 1
ATOM 701 O O . ARG A 1 86 ? 7.792 10.134 10.148 1.00 98.50 86 ARG A O 1
ATOM 708 N N . ASN A 1 87 ? 6.415 8.385 9.871 1.00 98.19 87 ASN A N 1
ATOM 709 C CA . ASN A 1 87 ? 7.233 7.402 10.579 1.00 98.19 87 ASN A CA 1
ATOM 710 C C . ASN A 1 87 ? 8.274 6.707 9.682 1.00 98.19 87 ASN A C 1
ATOM 712 O O . ASN A 1 87 ? 9.098 5.942 10.181 1.00 98.19 87 ASN A O 1
ATOM 716 N N . ALA A 1 88 ? 8.304 6.996 8.376 1.00 98.06 88 ALA A N 1
ATOM 717 C CA . ALA A 1 88 ? 9.287 6.442 7.449 1.00 98.06 88 ALA A CA 1
ATOM 718 C C . ALA A 1 88 ? 10.677 7.065 7.681 1.00 98.06 88 ALA A C 1
ATOM 720 O O . ALA A 1 88 ? 11.047 8.055 7.051 1.00 98.06 88 ALA A O 1
ATOM 721 N N . SER A 1 89 ? 11.468 6.478 8.582 1.00 97.19 89 SER A N 1
ATOM 722 C CA . SER A 1 89 ? 12.771 7.009 9.023 1.00 97.19 89 SER A CA 1
ATOM 723 C C . SER A 1 89 ? 13.771 7.275 7.891 1.00 97.19 89 SER A C 1
ATOM 725 O O . SER A 1 89 ? 14.587 8.186 8.005 1.00 97.19 89 SER A O 1
ATOM 727 N N . ARG A 1 90 ? 13.668 6.533 6.782 1.00 97.25 90 ARG A N 1
ATOM 728 C CA . ARG A 1 90 ? 14.504 6.684 5.578 1.00 97.25 90 ARG A CA 1
ATOM 729 C C . ARG A 1 90 ? 14.037 7.784 4.613 1.00 97.25 90 ARG A C 1
ATOM 731 O O . ARG A 1 90 ? 14.704 8.036 3.617 1.00 97.25 90 ARG A O 1
ATOM 738 N N . CYS A 1 91 ? 12.904 8.440 4.870 1.00 98.00 91 CYS A N 1
ATOM 739 C CA . CYS A 1 91 ? 12.399 9.525 4.032 1.00 98.00 91 CYS A CA 1
ATOM 740 C C . CYS A 1 91 ? 12.870 10.886 4.570 1.00 98.00 91 CYS A C 1
ATOM 742 O O . CYS A 1 91 ? 12.509 11.289 5.677 1.00 98.00 91 CYS A O 1
ATOM 744 N N . VAL A 1 92 ? 13.649 11.621 3.773 1.00 97.88 92 VAL A N 1
ATOM 745 C CA . VAL A 1 92 ? 14.094 12.983 4.120 1.00 97.88 92 VAL A CA 1
ATOM 746 C C . VAL A 1 92 ? 12.969 14.021 3.973 1.00 97.88 92 VAL A C 1
ATOM 748 O O . VAL A 1 92 ? 12.873 14.956 4.760 1.00 97.88 92 VAL A O 1
ATOM 751 N N . GLY A 1 93 ? 12.041 13.817 3.031 1.00 96.94 93 GLY A N 1
ATOM 752 C CA . GLY A 1 93 ? 10.945 14.743 2.706 1.00 96.94 93 GLY A CA 1
ATOM 753 C C . GLY A 1 93 ? 9.768 14.751 3.689 1.00 96.94 93 GLY A C 1
ATOM 754 O O . GLY A 1 93 ? 8.676 15.197 3.340 1.00 96.94 93 GLY A O 1
ATOM 755 N N . ARG A 1 94 ? 9.956 14.249 4.915 1.00 97.31 94 ARG A N 1
ATOM 756 C CA . ARG A 1 94 ? 8.874 14.061 5.892 1.00 97.31 94 ARG A CA 1
ATOM 757 C C . ARG A 1 94 ? 8.241 15.351 6.391 1.00 97.31 94 ARG A C 1
ATOM 759 O O . ARG A 1 94 ? 7.159 15.274 6.946 1.00 97.31 94 ARG A O 1
ATOM 766 N N . ILE A 1 95 ? 8.827 16.526 6.164 1.00 97.44 95 ILE A N 1
ATOM 767 C CA . ILE A 1 95 ? 8.188 17.807 6.519 1.00 97.44 95 ILE A CA 1
ATOM 768 C C . ILE A 1 95 ? 6.807 17.987 5.854 1.00 97.44 95 ILE A C 1
ATOM 770 O O . ILE A 1 95 ? 5.932 18.630 6.423 1.00 97.44 95 ILE A O 1
ATOM 774 N N . GLN A 1 96 ? 6.578 17.355 4.695 1.00 97.62 96 GLN A N 1
ATOM 775 C CA . GLN A 1 96 ? 5.319 17.417 3.941 1.00 97.62 96 GLN A CA 1
ATOM 776 C C . GLN A 1 96 ? 4.275 16.367 4.369 1.00 97.62 96 GLN A C 1
ATOM 778 O O . GLN A 1 96 ? 3.213 16.293 3.755 1.00 97.62 96 GLN A O 1
ATOM 783 N N . TRP A 1 97 ? 4.541 15.560 5.405 1.00 98.19 97 TRP A N 1
ATOM 784 C CA . TRP A 1 97 ? 3.756 14.360 5.747 1.00 98.19 97 TRP A CA 1
ATOM 785 C C . TRP A 1 97 ? 2.240 14.586 5.881 1.00 98.19 97 TRP A C 1
ATOM 787 O O . TRP A 1 97 ? 1.440 13.709 5.556 1.00 98.19 97 TRP A O 1
ATOM 797 N N . SER A 1 98 ? 1.826 15.761 6.361 1.00 96.88 98 SER A N 1
ATOM 798 C CA . SER A 1 98 ? 0.416 16.104 6.563 1.00 96.88 98 SER A CA 1
ATOM 799 C C . SER A 1 98 ? -0.308 16.465 5.257 1.00 96.88 98 SER A C 1
ATOM 801 O O . SER A 1 98 ? -1.539 16.348 5.188 1.00 96.88 98 SER A O 1
ATOM 803 N N . LYS A 1 99 ? 0.435 16.844 4.207 1.00 98.06 99 LYS A N 1
ATOM 804 C CA . LYS A 1 99 ? -0.055 17.202 2.870 1.00 98.06 99 LYS A CA 1
ATOM 805 C C . LYS A 1 99 ? 0.088 16.015 1.911 1.00 98.06 99 LYS A C 1
ATOM 807 O O . LYS A 1 99 ? 0.887 16.019 0.980 1.00 98.06 99 LYS A O 1
ATOM 812 N N . LEU A 1 100 ? -0.726 14.995 2.160 1.00 98.75 100 LEU A N 1
ATOM 813 C CA . LEU A 1 100 ? -0.837 13.789 1.342 1.00 98.75 100 LEU A CA 1
ATOM 814 C C . LEU A 1 100 ? -2.282 13.625 0.869 1.00 98.75 100 LEU A C 1
ATOM 816 O O . LEU A 1 100 ? -3.191 13.595 1.705 1.00 98.75 100 LEU A O 1
ATOM 820 N N . GLN A 1 101 ? -2.485 13.501 -0.443 1.00 98.81 101 GLN A N 1
ATOM 821 C CA . GLN A 1 101 ? -3.761 13.061 -1.002 1.00 98.81 101 GLN A CA 1
ATOM 822 C C . GLN A 1 101 ? -3.885 11.547 -0.852 1.00 98.81 101 GLN A C 1
ATOM 824 O O . GLN A 1 101 ? -2.979 10.809 -1.229 1.00 98.81 101 GLN A O 1
ATOM 829 N N . VAL A 1 102 ? -5.017 11.083 -0.340 1.00 98.81 102 VAL A N 1
ATOM 830 C CA . VAL A 1 102 ? -5.318 9.654 -0.244 1.00 98.81 102 VAL A CA 1
ATOM 831 C C . VAL A 1 102 ? -6.437 9.346 -1.227 1.00 98.81 102 VAL A C 1
ATOM 833 O O . VAL A 1 102 ? -7.457 10.034 -1.234 1.00 98.81 102 VAL A O 1
ATOM 836 N N . PHE A 1 103 ? -6.210 8.359 -2.084 1.00 98.81 103 PHE A N 1
ATOM 837 C CA . PHE A 1 103 ? -7.226 7.754 -2.932 1.00 98.81 103 PHE A CA 1
ATOM 838 C C . PHE A 1 103 ? -7.581 6.399 -2.341 1.00 98.81 103 PHE A C 1
ATOM 840 O O . PHE A 1 103 ? -6.733 5.505 -2.269 1.00 98.81 103 PHE A O 1
ATOM 847 N N . ASP A 1 104 ? -8.822 6.276 -1.891 1.00 98.75 104 ASP A N 1
ATOM 848 C CA . ASP A 1 104 ? -9.363 5.010 -1.432 1.00 98.75 104 ASP A CA 1
ATOM 849 C C . ASP A 1 104 ? -9.778 4.175 -2.647 1.00 98.75 104 ASP A C 1
ATOM 851 O O . ASP A 1 104 ? -10.622 4.599 -3.430 1.00 98.75 104 ASP A O 1
ATOM 855 N N . ALA A 1 105 ? -9.118 3.035 -2.829 1.00 98.75 105 ALA A N 1
ATOM 856 C CA . ALA A 1 105 ? -9.396 2.062 -3.878 1.00 98.75 105 ALA A CA 1
ATOM 857 C C . ALA A 1 105 ? -9.656 0.675 -3.267 1.00 98.75 105 ALA A C 1
ATOM 859 O O . ALA A 1 105 ? -9.409 -0.347 -3.912 1.00 98.75 105 ALA A O 1
ATOM 860 N N . ARG A 1 106 ? -10.115 0.620 -2.005 1.00 98.75 106 ARG A N 1
ATOM 861 C CA . ARG A 1 106 ? -10.440 -0.631 -1.298 1.00 98.75 106 ARG A CA 1
ATOM 862 C C . ARG A 1 106 ? -11.645 -1.365 -1.893 1.00 98.75 106 ARG A C 1
ATOM 864 O O . ARG A 1 106 ? -11.857 -2.527 -1.570 1.00 98.75 106 ARG A O 1
ATOM 871 N N . ASP A 1 107 ? -12.399 -0.714 -2.773 1.00 98.31 107 ASP A N 1
ATOM 872 C CA . ASP A 1 107 ? -13.490 -1.292 -3.562 1.00 98.31 107 ASP A CA 1
ATOM 873 C C . ASP A 1 107 ? -13.016 -1.965 -4.866 1.00 98.31 107 ASP A C 1
ATOM 875 O O . ASP A 1 107 ? -13.806 -2.588 -5.575 1.00 98.31 107 ASP A O 1
ATOM 879 N N . CYS A 1 108 ? -11.731 -1.846 -5.214 1.00 98.62 108 CYS A N 1
ATOM 880 C CA . CYS A 1 108 ? -11.191 -2.378 -6.456 1.00 98.62 108 CYS A CA 1
ATOM 881 C C . CYS A 1 108 ? -11.176 -3.913 -6.456 1.00 98.62 108 CYS A C 1
ATOM 883 O O . CYS A 1 108 ? -10.686 -4.534 -5.521 1.00 98.62 108 CYS A O 1
ATOM 885 N N . THR A 1 109 ? -11.642 -4.533 -7.543 1.00 98.31 109 THR A N 1
ATOM 886 C CA . THR A 1 109 ? -11.736 -6.002 -7.657 1.00 98.31 109 THR A CA 1
ATOM 887 C C . THR A 1 109 ? -10.963 -6.595 -8.835 1.00 98.31 109 THR A C 1
ATOM 889 O O . THR A 1 109 ? -10.850 -7.813 -8.941 1.00 98.31 109 THR A O 1
ATOM 892 N N . THR A 1 110 ? -10.430 -5.769 -9.744 1.00 98.69 110 THR A N 1
ATOM 893 C CA . THR A 1 110 ? -9.825 -6.244 -11.001 1.00 98.69 110 THR A CA 1
ATOM 894 C C . THR A 1 110 ? -8.553 -5.487 -11.367 1.00 98.69 110 THR A C 1
ATOM 896 O O . THR A 1 110 ? -8.387 -4.316 -11.024 1.00 98.69 110 THR A O 1
ATOM 899 N N . ALA A 1 111 ? -7.686 -6.122 -12.161 1.00 98.56 111 ALA A N 1
ATOM 900 C CA . ALA A 1 111 ? -6.478 -5.488 -12.693 1.00 98.56 111 ALA A CA 1
ATOM 901 C C . ALA A 1 111 ? -6.781 -4.248 -13.562 1.00 98.56 111 ALA A C 1
ATOM 903 O O . ALA A 1 111 ? -6.065 -3.253 -13.484 1.00 98.56 111 ALA A O 1
ATOM 904 N N . HIS A 1 112 ? -7.872 -4.264 -14.338 1.00 98.50 112 HIS A N 1
ATOM 905 C CA . HIS A 1 112 ? -8.323 -3.091 -15.100 1.00 98.50 112 HIS A CA 1
ATOM 906 C C . HIS A 1 112 ? -8.743 -1.939 -14.177 1.00 98.50 112 HIS A C 1
ATOM 908 O O . HIS A 1 112 ? -8.401 -0.783 -14.427 1.00 98.50 112 HIS A O 1
ATOM 914 N N . GLY A 1 113 ? -9.432 -2.250 -13.074 1.00 98.62 113 GLY A N 1
ATOM 915 C CA . GLY A 1 113 ? -9.733 -1.274 -12.030 1.00 98.62 113 GLY A CA 1
ATOM 916 C C . GLY A 1 113 ? -8.460 -0.679 -11.427 1.00 98.62 113 GLY A C 1
ATOM 917 O O . GLY A 1 113 ? -8.341 0.543 -11.331 1.00 98.62 113 GLY A O 1
ATOM 918 N N . MET A 1 114 ? -7.473 -1.521 -11.100 1.00 98.81 114 MET A N 1
ATOM 919 C CA . MET A 1 114 ? -6.179 -1.061 -10.587 1.00 98.81 114 MET A CA 1
ATOM 920 C C . MET A 1 114 ? -5.477 -0.127 -11.572 1.00 98.81 114 MET A C 1
ATOM 922 O O . MET A 1 114 ? -5.000 0.933 -11.170 1.00 98.81 114 MET A O 1
ATOM 926 N N . PHE A 1 115 ? -5.449 -0.487 -12.858 1.00 98.81 115 PHE A N 1
ATOM 927 C CA . PHE A 1 115 ? -4.880 0.347 -13.914 1.00 98.81 115 PHE A CA 1
ATOM 928 C C . PHE A 1 115 ? -5.533 1.735 -13.949 1.00 98.81 115 PHE A C 1
ATOM 930 O O . PHE A 1 115 ? -4.829 2.743 -13.900 1.00 98.81 115 PHE A O 1
ATOM 937 N N . ASN A 1 116 ? -6.867 1.805 -13.926 1.00 98.75 116 ASN A N 1
ATOM 938 C CA . ASN A 1 116 ? -7.594 3.077 -13.915 1.00 98.75 116 ASN A CA 1
ATOM 939 C C . ASN A 1 116 ? -7.255 3.929 -12.681 1.00 98.75 116 ASN A C 1
ATOM 941 O O . ASN A 1 116 ? -6.978 5.126 -12.805 1.00 98.75 116 ASN A O 1
ATOM 945 N N . TYR A 1 117 ? -7.221 3.314 -11.496 1.00 98.81 117 TYR A N 1
ATOM 946 C CA . TYR A 1 117 ? -6.832 3.989 -10.257 1.00 98.81 117 TYR A CA 1
ATOM 947 C C . TYR A 1 117 ? -5.394 4.527 -10.316 1.00 98.81 117 TYR A C 1
ATOM 949 O O . TYR A 1 117 ? -5.144 5.661 -9.898 1.00 98.81 117 TYR A O 1
ATOM 957 N N . ILE A 1 118 ? -4.459 3.761 -10.883 1.00 98.88 118 ILE A N 1
ATOM 958 C CA . ILE A 1 118 ? -3.058 4.170 -11.063 1.00 98.88 118 ILE A CA 1
ATOM 959 C C . ILE A 1 118 ? -2.942 5.313 -12.080 1.00 98.88 118 ILE A C 1
ATOM 961 O O . ILE A 1 118 ? -2.241 6.291 -11.820 1.00 98.88 118 ILE A O 1
ATOM 965 N N . CYS A 1 119 ? -3.653 5.261 -13.208 1.00 98.81 119 CYS A N 1
ATOM 966 C CA . CYS A 1 119 ? -3.659 6.353 -14.186 1.00 98.81 119 CYS A CA 1
ATOM 967 C C . CYS A 1 119 ? -4.192 7.659 -13.582 1.00 98.81 119 CYS A C 1
ATOM 969 O O . CYS A 1 119 ? -3.590 8.721 -13.766 1.00 98.81 119 CYS A O 1
ATOM 971 N N . ASN A 1 120 ? -5.284 7.584 -12.815 1.00 98.75 120 ASN A N 1
ATOM 972 C CA . ASN A 1 120 ? -5.839 8.737 -12.106 1.00 98.75 120 ASN A CA 1
ATOM 973 C C . ASN A 1 120 ? -4.853 9.292 -11.073 1.00 98.75 120 ASN A C 1
ATOM 975 O O . ASN A 1 120 ? -4.659 10.509 -11.002 1.00 98.75 120 ASN A O 1
ATOM 979 N N . HIS A 1 121 ? -4.181 8.409 -10.330 1.00 98.88 121 HIS A N 1
ATOM 980 C CA . HIS A 1 121 ? -3.123 8.780 -9.399 1.00 98.88 121 HIS A CA 1
ATOM 981 C C . HIS A 1 121 ? -1.995 9.537 -10.105 1.00 98.88 121 HIS A C 1
ATOM 983 O O . HIS A 1 121 ? -1.646 10.632 -9.674 1.00 98.88 121 HIS A O 1
ATOM 989 N N . ILE A 1 122 ? -1.443 8.995 -11.197 1.00 98.81 122 ILE A N 1
ATOM 990 C CA . ILE A 1 122 ? -0.336 9.619 -11.939 1.00 98.81 122 ILE A CA 1
ATOM 991 C C . ILE A 1 122 ? -0.765 10.987 -12.469 1.00 98.81 122 ILE A C 1
ATOM 993 O O . ILE A 1 122 ? -0.084 11.981 -12.233 1.00 98.81 122 ILE A O 1
ATOM 997 N N . LYS A 1 123 ? -1.938 11.082 -13.106 1.00 98.75 123 LYS A N 1
ATOM 998 C CA . LYS A 1 123 ? -2.472 12.358 -13.604 1.00 98.75 123 LYS A CA 1
ATOM 999 C C . LYS A 1 123 ? -2.599 13.394 -12.483 1.00 98.75 123 LYS A C 1
ATOM 1001 O O . LYS A 1 123 ? -2.220 14.555 -12.666 1.00 98.75 123 LYS A O 1
ATOM 1006 N N . TYR A 1 124 ? -3.112 12.984 -11.322 1.00 98.81 124 TYR A N 1
ATOM 1007 C CA . TYR A 1 124 ? -3.219 13.853 -10.156 1.00 98.81 124 TYR A CA 1
ATOM 1008 C C . TYR A 1 124 ? -1.844 14.271 -9.625 1.00 98.81 124 TYR A C 1
ATOM 1010 O O . TYR A 1 124 ? -1.633 15.462 -9.387 1.00 98.81 124 TYR A O 1
ATOM 1018 N N . ALA A 1 125 ? -0.933 13.319 -9.433 1.00 98.69 125 ALA A N 1
ATOM 1019 C CA . ALA A 1 125 ? 0.360 13.537 -8.798 1.00 98.69 125 ALA A CA 1
ATOM 1020 C C . ALA A 1 125 ? 1.304 14.354 -9.686 1.00 98.69 125 ALA A C 1
ATOM 1022 O O . ALA A 1 125 ? 1.995 15.234 -9.183 1.00 98.69 125 ALA A O 1
ATOM 1023 N N . THR A 1 126 ? 1.292 14.131 -11.003 1.00 98.75 126 THR A N 1
ATOM 1024 C CA . THR A 1 126 ? 2.114 14.881 -11.961 1.00 98.75 126 THR A CA 1
ATOM 1025 C C . THR A 1 126 ? 1.656 16.329 -12.096 1.00 98.75 126 THR A C 1
ATOM 1027 O O . THR A 1 126 ? 2.501 17.213 -12.198 1.00 98.75 126 THR A O 1
ATOM 1030 N N . ASN A 1 127 ? 0.340 16.590 -12.111 1.00 98.25 127 ASN A N 1
ATOM 1031 C CA . ASN A 1 127 ? -0.244 17.941 -12.088 1.00 98.25 127 ASN A CA 1
ATOM 1032 C C . ASN A 1 127 ? 0.479 18.963 -12.998 1.00 98.25 127 ASN A C 1
ATOM 1034 O O . ASN A 1 127 ? 0.850 20.056 -12.568 1.00 98.25 127 ASN A O 1
ATOM 1038 N N . LYS A 1 128 ? 0.732 18.578 -14.257 1.00 98.06 128 LYS A N 1
ATOM 1039 C CA . LYS A 1 128 ? 1.431 19.405 -15.262 1.00 98.06 128 LYS A CA 1
ATOM 1040 C C . LYS A 1 128 ? 2.791 19.962 -14.787 1.00 98.06 128 LYS A C 1
ATOM 1042 O O . LYS A 1 128 ? 3.164 21.069 -15.152 1.00 98.06 128 LYS A O 1
ATOM 1047 N N . GLY A 1 129 ? 3.511 19.209 -13.957 1.00 97.81 129 GLY A N 1
ATOM 1048 C CA . GLY A 1 129 ? 4.821 19.575 -13.410 1.00 97.81 129 GLY A CA 1
ATOM 1049 C C . GLY A 1 129 ? 4.783 20.136 -11.985 1.00 97.81 129 GLY A C 1
ATOM 1050 O O . GLY A 1 129 ? 5.800 20.090 -11.300 1.00 97.81 129 GLY A O 1
ATOM 1051 N N . ASN A 1 130 ? 3.630 20.593 -11.482 1.00 98.06 130 ASN A N 1
ATOM 1052 C CA . ASN A 1 130 ? 3.496 21.048 -10.094 1.00 98.06 130 ASN A CA 1
ATOM 1053 C C . ASN A 1 130 ? 3.130 19.880 -9.165 1.00 98.06 130 ASN A C 1
ATOM 1055 O O . ASN A 1 130 ? 1.972 19.732 -8.762 1.00 98.06 130 ASN A O 1
ATOM 1059 N N . LEU A 1 131 ? 4.118 19.030 -8.885 1.00 98.44 131 LEU A N 1
ATOM 1060 C CA . LEU A 1 131 ? 3.924 17.723 -8.262 1.00 98.44 131 LEU A CA 1
ATOM 1061 C C . LEU A 1 131 ? 3.127 17.771 -6.948 1.00 98.44 131 LEU A C 1
ATOM 1063 O O . LEU A 1 131 ? 3.317 18.643 -6.099 1.00 98.44 131 LEU A O 1
ATOM 1067 N N . ARG A 1 132 ? 2.254 16.777 -6.759 1.00 98.50 132 ARG A N 1
ATOM 1068 C CA . ARG A 1 132 ? 1.453 16.591 -5.542 1.00 98.50 132 ARG A CA 1
ATOM 1069 C C . ARG A 1 132 ? 1.663 15.195 -4.978 1.00 98.50 132 ARG A C 1
ATOM 1071 O O . ARG A 1 132 ? 1.465 14.211 -5.684 1.00 98.50 132 ARG A O 1
ATOM 1078 N N . SER A 1 133 ? 1.994 15.111 -3.692 1.00 98.69 133 SER A N 1
ATOM 1079 C CA . SER A 1 133 ? 2.093 13.830 -2.993 1.00 98.69 133 SER A CA 1
ATOM 1080 C C . SER A 1 133 ? 0.724 13.161 -2.903 1.00 98.69 133 SER A C 1
ATOM 1082 O O . SER A 1 133 ? -0.230 13.746 -2.379 1.00 98.69 133 SER A O 1
ATOM 1084 N N . ALA A 1 134 ? 0.644 11.921 -3.377 1.00 98.81 134 ALA A N 1
ATOM 1085 C CA . ALA A 1 134 ? -0.549 11.097 -3.296 1.00 98.81 134 ALA A CA 1
ATOM 1086 C C . ALA A 1 134 ? -0.199 9.649 -2.934 1.00 98.81 134 ALA A C 1
ATOM 1088 O O . ALA A 1 134 ? 0.920 9.193 -3.161 1.00 98.81 134 ALA A O 1
ATOM 1089 N N . ILE A 1 135 ? -1.173 8.919 -2.399 1.00 98.88 135 ILE A N 1
ATOM 1090 C CA . ILE A 1 135 ? -1.143 7.467 -2.218 1.00 98.88 135 ILE A CA 1
ATOM 1091 C C . ILE A 1 135 ? -2.489 6.891 -2.659 1.00 98.88 135 ILE A C 1
ATOM 1093 O O . ILE A 1 135 ? -3.532 7.482 -2.388 1.00 98.88 135 ILE A O 1
ATOM 1097 N N . THR A 1 136 ? -2.461 5.749 -3.341 1.00 98.94 136 THR A N 1
ATOM 1098 C CA . THR A 1 136 ? -3.660 4.965 -3.663 1.00 98.94 136 THR A CA 1
ATOM 1099 C C . THR A 1 136 ? -3.610 3.676 -2.866 1.00 98.94 136 THR A C 1
ATOM 1101 O O . THR A 1 136 ? -2.604 2.970 -2.922 1.00 98.94 136 THR A O 1
ATOM 1104 N N . ILE A 1 137 ? -4.667 3.392 -2.107 1.00 98.88 137 ILE A N 1
ATOM 1105 C CA . ILE A 1 137 ? -4.718 2.243 -1.203 1.00 98.88 137 ILE A CA 1
ATOM 1106 C C . ILE A 1 137 ? -5.721 1.232 -1.748 1.00 98.88 137 ILE A C 1
ATOM 1108 O O . ILE A 1 137 ? -6.921 1.484 -1.757 1.00 98.88 137 ILE A O 1
ATOM 1112 N N . PHE A 1 138 ? -5.195 0.106 -2.220 1.00 98.88 138 PHE A N 1
ATOM 1113 C CA . PHE A 1 138 ? -5.957 -1.043 -2.706 1.00 98.88 138 PHE A CA 1
ATOM 1114 C C . PHE A 1 138 ? -6.467 -1.916 -1.545 1.00 98.88 138 PHE A C 1
ATOM 1116 O O . PHE A 1 138 ? -6.077 -1.669 -0.397 1.00 98.88 138 PHE A O 1
ATOM 1123 N N . PRO A 1 139 ? -7.324 -2.924 -1.809 1.00 98.75 139 PRO A N 1
ATOM 1124 C CA . PRO A 1 139 ? -7.852 -3.794 -0.765 1.00 98.75 139 PRO A CA 1
ATOM 1125 C C . PRO A 1 139 ? -6.749 -4.396 0.111 1.00 98.75 139 PRO A C 1
ATOM 1127 O O . PRO A 1 139 ? -5.683 -4.788 -0.373 1.00 98.75 139 PRO A O 1
ATOM 1130 N N . GLN A 1 140 ? -7.013 -4.460 1.416 1.00 98.12 140 GLN A N 1
ATOM 1131 C CA . GLN A 1 140 ? -6.093 -5.067 2.371 1.00 98.12 140 GLN A CA 1
ATOM 1132 C C . GLN A 1 140 ? -5.984 -6.579 2.150 1.00 98.12 140 GLN A C 1
ATOM 1134 O O . GLN A 1 140 ? -6.924 -7.224 1.685 1.00 98.12 140 GLN A O 1
ATOM 1139 N N . ARG A 1 141 ? -4.842 -7.156 2.533 1.00 96.69 141 ARG A N 1
ATOM 1140 C CA . ARG A 1 141 ? -4.657 -8.610 2.531 1.00 96.69 141 ARG A CA 1
ATOM 1141 C C . ARG A 1 141 ? -5.714 -9.290 3.405 1.00 96.69 141 ARG A C 1
ATOM 1143 O O . ARG A 1 141 ? -5.991 -8.833 4.512 1.00 96.69 141 ARG A O 1
ATOM 1150 N N . THR A 1 142 ? -6.223 -10.417 2.921 1.00 94.44 142 THR A N 1
ATOM 1151 C CA . THR A 1 142 ? -7.125 -11.313 3.652 1.00 94.44 142 THR A CA 1
ATOM 1152 C C . THR A 1 142 ? -6.384 -12.587 4.071 1.00 94.44 142 THR A C 1
ATOM 1154 O O . THR A 1 142 ? -5.702 -12.603 5.089 1.00 94.44 142 THR A O 1
ATOM 1157 N N . ASP A 1 143 ? -6.442 -13.636 3.258 1.00 92.06 143 ASP A N 1
ATOM 1158 C CA . ASP A 1 143 ? -5.850 -14.957 3.502 1.00 92.06 143 ASP A CA 1
ATOM 1159 C C . ASP A 1 143 ? -4.433 -15.119 2.914 1.00 92.06 143 ASP A C 1
ATOM 1161 O O . ASP A 1 143 ? -3.864 -16.210 2.938 1.00 92.06 143 ASP A O 1
ATOM 1165 N N . GLY A 1 144 ? -3.877 -14.047 2.340 1.00 91.69 144 GLY A N 1
ATOM 1166 C CA . GLY A 1 144 ? -2.581 -14.045 1.654 1.00 91.69 144 GLY A CA 1
ATOM 1167 C C . GLY A 1 144 ? -2.591 -14.662 0.252 1.00 91.69 144 GLY A C 1
ATOM 1168 O O . GLY A 1 144 ? -1.548 -14.690 -0.398 1.00 91.69 144 GLY A O 1
ATOM 1169 N N . LYS A 1 145 ? -3.745 -15.132 -0.239 1.00 94.25 145 LYS A N 1
ATOM 1170 C CA . LYS A 1 145 ? -3.906 -15.714 -1.585 1.00 94.25 145 LYS A CA 1
ATOM 1171 C C . LYS A 1 145 ? -4.573 -14.756 -2.569 1.00 94.25 145 LYS A C 1
ATOM 1173 O O . LYS A 1 145 ? -4.430 -14.928 -3.775 1.00 94.25 145 LYS A O 1
ATOM 1178 N N . HIS A 1 146 ? -5.251 -13.731 -2.058 1.00 96.44 146 HIS A N 1
ATOM 1179 C CA . HIS A 1 146 ? -6.000 -12.741 -2.842 1.00 96.44 146 HIS A CA 1
ATOM 1180 C C . HIS A 1 146 ? -5.352 -11.348 -2.793 1.00 96.44 146 HIS A C 1
ATOM 1182 O O . HIS A 1 146 ? -6.030 -10.323 -2.756 1.00 96.44 146 HIS A O 1
ATOM 1188 N N . ASP A 1 147 ? -4.021 -11.306 -2.740 1.00 97.56 147 ASP A N 1
ATOM 1189 C CA . ASP A 1 147 ? -3.266 -10.064 -2.612 1.00 97.56 147 ASP A CA 1
ATOM 1190 C C . ASP A 1 147 ? -3.372 -9.175 -3.860 1.00 97.56 147 ASP A C 1
ATOM 1192 O O . ASP A 1 147 ? -3.075 -9.592 -4.981 1.00 97.56 147 ASP A O 1
ATOM 1196 N N . PHE A 1 148 ? -3.649 -7.892 -3.638 1.00 98.44 148 PHE A N 1
ATOM 1197 C CA . PHE A 1 148 ? -3.497 -6.854 -4.653 1.00 98.44 148 PHE A CA 1
ATOM 1198 C C . PHE A 1 148 ? -2.045 -6.381 -4.677 1.00 98.44 148 PHE A C 1
ATOM 1200 O O . PHE A 1 148 ? -1.539 -5.836 -3.693 1.00 98.44 148 PHE A O 1
ATOM 1207 N N . ARG A 1 149 ? -1.348 -6.584 -5.802 1.00 98.44 149 ARG A N 1
ATOM 1208 C CA . ARG A 1 149 ? 0.072 -6.231 -5.951 1.00 98.44 149 ARG A CA 1
ATOM 1209 C C . ARG A 1 149 ? 0.339 -5.527 -7.272 1.00 98.44 149 ARG A C 1
ATOM 1211 O O . ARG A 1 149 ? -0.058 -5.998 -8.330 1.00 98.44 149 ARG A O 1
ATOM 1218 N N . VAL A 1 150 ? 1.106 -4.444 -7.199 1.00 98.50 150 VAL A N 1
ATOM 1219 C CA . VAL A 1 150 ? 1.827 -3.885 -8.347 1.00 98.50 150 VAL A CA 1
ATOM 1220 C C . VAL A 1 150 ? 3.232 -4.478 -8.310 1.00 98.50 150 VAL A C 1
ATOM 1222 O O . VAL A 1 150 ? 3.919 -4.347 -7.299 1.00 98.50 150 VAL A O 1
ATOM 1225 N N . TRP A 1 151 ? 3.626 -5.193 -9.366 1.00 98.50 151 TRP A N 1
ATOM 1226 C CA . TRP A 1 151 ? 4.925 -5.879 -9.414 1.00 98.50 151 TRP A CA 1
ATOM 1227 C C . TRP A 1 151 ? 6.078 -4.914 -9.698 1.00 98.50 151 TRP A C 1
ATOM 1229 O O . TRP A 1 151 ? 7.200 -5.134 -9.250 1.00 98.50 151 TRP A O 1
ATOM 1239 N N . ASN A 1 152 ? 5.794 -3.825 -10.411 1.00 98.38 152 ASN A N 1
ATOM 1240 C CA . ASN A 1 152 ? 6.750 -2.765 -10.689 1.00 98.38 152 ASN A CA 1
ATOM 1241 C C . ASN A 1 152 ? 7.277 -2.162 -9.376 1.00 98.38 152 ASN A C 1
ATOM 1243 O O . ASN A 1 152 ? 6.504 -1.855 -8.468 1.00 98.38 152 ASN A O 1
ATOM 1247 N N . SER A 1 153 ? 8.584 -1.910 -9.300 1.00 97.62 153 SER A N 1
ATOM 1248 C CA . SER A 1 153 ? 9.204 -1.273 -8.128 1.00 97.62 153 SER A CA 1
ATOM 1249 C C . SER A 1 153 ? 8.840 0.210 -7.975 1.00 97.62 153 SER A C 1
ATOM 1251 O O . SER A 1 153 ? 8.827 0.731 -6.861 1.00 97.62 153 SER A O 1
ATOM 1253 N N . GLN A 1 154 ? 8.528 0.890 -9.083 1.00 98.38 154 GLN A N 1
ATOM 1254 C CA . GLN A 1 154 ? 7.936 2.232 -9.131 1.00 98.38 154 GLN A CA 1
ATOM 1255 C C . GLN A 1 154 ? 6.930 2.286 -10.290 1.00 98.38 154 GLN A C 1
ATOM 1257 O O . GLN A 1 154 ? 7.047 1.518 -11.244 1.00 98.38 154 GLN A O 1
ATOM 1262 N N . LEU A 1 155 ? 5.959 3.205 -10.236 1.00 98.38 155 LEU A N 1
ATOM 1263 C CA . LEU A 1 155 ? 4.912 3.314 -11.265 1.00 98.38 155 LEU A CA 1
ATOM 1264 C C . LEU A 1 155 ? 5.457 3.674 -12.655 1.00 98.38 155 LEU A C 1
ATOM 1266 O O . LEU A 1 155 ? 4.893 3.256 -13.661 1.00 98.38 155 LEU A O 1
ATOM 1270 N N . ILE A 1 156 ? 6.541 4.451 -12.710 1.00 98.38 156 ILE A N 1
ATOM 1271 C CA . ILE A 1 156 ? 7.202 4.867 -13.948 1.00 98.38 156 ILE A CA 1
ATOM 1272 C C . ILE A 1 156 ? 8.691 4.550 -13.801 1.00 98.38 156 ILE A C 1
ATOM 1274 O O . ILE A 1 156 ? 9.349 5.097 -12.919 1.00 98.38 156 ILE A O 1
ATOM 1278 N N . ARG A 1 157 ? 9.217 3.671 -14.660 1.00 97.94 157 ARG A N 1
ATOM 1279 C CA . ARG A 1 157 ? 10.652 3.380 -14.811 1.00 97.94 157 ARG A CA 1
ATOM 1280 C C . ARG A 1 157 ? 10.973 3.036 -16.262 1.00 97.94 157 ARG A C 1
ATOM 1282 O O . ARG A 1 157 ? 10.098 2.582 -16.995 1.00 97.94 157 ARG A O 1
ATOM 1289 N N . TYR A 1 158 ? 12.234 3.216 -16.642 1.00 98.12 158 TYR A N 1
ATOM 1290 C CA . TYR A 1 158 ? 12.749 2.767 -17.933 1.00 98.12 158 TYR A CA 1
ATOM 1291 C C . TYR A 1 158 ? 13.112 1.280 -17.912 1.00 98.12 158 TYR A C 1
ATOM 1293 O O . TYR A 1 158 ? 13.483 0.734 -16.874 1.00 98.12 158 TYR A O 1
ATOM 1301 N N . ALA A 1 159 ? 12.991 0.634 -19.067 1.00 98.25 159 ALA A N 1
ATOM 1302 C CA . ALA A 1 159 ? 13.348 -0.765 -19.268 1.00 98.25 159 ALA A CA 1
ATOM 1303 C C . ALA A 1 159 ? 14.873 -0.961 -19.341 1.00 98.25 159 ALA A C 1
ATOM 1305 O O . ALA A 1 159 ? 15.612 -0.003 -19.568 1.00 98.25 159 ALA A O 1
ATOM 1306 N N . GLY A 1 160 ? 15.326 -2.204 -19.183 1.00 98.00 160 GLY A N 1
ATOM 1307 C CA . GLY A 1 160 ? 16.713 -2.618 -19.400 1.00 98.00 160 GLY A CA 1
ATOM 1308 C C . GLY A 1 160 ? 16.780 -3.864 -20.279 1.00 98.00 160 GLY A C 1
ATOM 1309 O O . GLY A 1 160 ? 16.034 -4.813 -20.051 1.00 98.00 160 GLY A O 1
ATOM 1310 N N . TYR A 1 161 ? 17.670 -3.885 -21.271 1.00 97.62 161 TYR A N 1
ATOM 1311 C CA . TYR A 1 161 ? 17.796 -4.985 -22.229 1.00 97.62 161 TYR A CA 1
ATOM 1312 C C . TYR A 1 161 ? 19.239 -5.454 -22.343 1.00 97.62 161 TYR A C 1
ATOM 1314 O O . TYR A 1 161 ? 20.107 -4.703 -22.797 1.00 97.62 161 TYR A O 1
ATOM 1322 N N . LYS A 1 162 ? 19.483 -6.719 -22.001 1.00 96.50 162 LYS A N 1
ATOM 1323 C CA . LYS A 1 162 ? 20.766 -7.370 -22.253 1.00 96.50 162 LYS A CA 1
ATOM 1324 C C . LYS A 1 162 ? 20.934 -7.648 -23.749 1.00 96.50 162 LYS A C 1
ATOM 1326 O O . LYS A 1 162 ? 20.049 -8.221 -24.383 1.00 96.50 162 LYS A O 1
ATOM 1331 N N . GLN A 1 163 ? 22.062 -7.228 -24.305 1.00 96.06 163 GLN A N 1
ATOM 1332 C CA . GLN A 1 163 ? 22.404 -7.388 -25.715 1.00 96.06 163 GLN A CA 1
ATOM 1333 C C . GLN A 1 163 ? 23.221 -8.671 -25.957 1.00 96.06 163 GLN A C 1
ATOM 1335 O O . GLN A 1 163 ? 23.823 -9.203 -25.018 1.00 96.06 163 GLN A O 1
ATOM 1340 N N . PRO A 1 164 ? 23.282 -9.176 -27.207 1.00 95.56 164 PRO A N 1
ATOM 1341 C CA . PRO A 1 164 ? 24.077 -10.361 -27.546 1.00 95.56 164 PRO A CA 1
ATOM 1342 C C . PRO A 1 164 ? 25.580 -10.221 -27.266 1.00 95.56 164 PRO A C 1
ATOM 1344 O O . PRO A 1 164 ? 26.234 -11.213 -26.963 1.00 95.56 164 PRO A O 1
ATOM 1347 N N . ASP A 1 165 ? 26.121 -9.002 -27.339 1.00 96.50 165 ASP A N 1
ATOM 1348 C CA . ASP A 1 165 ? 27.528 -8.688 -27.048 1.00 96.50 165 ASP A CA 1
ATOM 1349 C C . ASP A 1 165 ? 27.832 -8.568 -25.540 1.00 96.50 165 ASP A C 1
ATOM 1351 O O . ASP A 1 165 ? 28.968 -8.309 -25.147 1.00 96.50 165 ASP A O 1
ATOM 1355 N N . GLY A 1 166 ? 26.821 -8.762 -24.687 1.00 95.25 166 GLY A N 1
ATOM 1356 C CA . GLY A 1 166 ? 26.924 -8.659 -23.235 1.00 95.25 166 GLY A CA 1
ATOM 1357 C C . GLY A 1 166 ? 26.684 -7.255 -22.674 1.00 95.25 166 GLY A C 1
ATOM 1358 O O . GLY A 1 166 ? 26.593 -7.120 -21.453 1.00 95.25 166 GLY A O 1
ATOM 1359 N N . SER A 1 167 ? 26.534 -6.230 -23.518 1.00 96.94 167 SER A N 1
ATOM 1360 C CA . SER A 1 167 ? 26.177 -4.877 -23.078 1.00 96.94 167 SER A CA 1
ATOM 1361 C C . SER A 1 167 ? 24.715 -4.789 -22.608 1.00 96.94 167 SER A C 1
ATOM 1363 O O . SER A 1 167 ? 23.908 -5.699 -22.823 1.00 96.94 167 SER A O 1
ATOM 1365 N N . ILE A 1 168 ? 24.357 -3.694 -21.929 1.00 97.81 168 ILE A N 1
ATOM 1366 C CA . ILE A 1 168 ? 22.984 -3.419 -21.485 1.00 97.81 168 ILE A CA 1
ATOM 1367 C C . ILE A 1 168 ? 22.527 -2.085 -22.071 1.00 97.81 168 ILE A C 1
ATOM 1369 O O . ILE A 1 168 ? 23.179 -1.061 -21.875 1.00 97.81 168 ILE A O 1
ATOM 1373 N N . LEU A 1 169 ? 21.378 -2.102 -22.747 1.00 97.44 169 LEU A N 1
ATOM 1374 C CA . LEU A 1 169 ? 20.661 -0.909 -23.193 1.00 97.44 169 LEU A CA 1
ATOM 1375 C C . LEU A 1 169 ? 19.612 -0.516 -22.145 1.00 97.44 169 LEU A C 1
ATOM 1377 O O . LEU A 1 169 ? 18.875 -1.380 -21.672 1.00 97.44 169 LEU A O 1
ATOM 1381 N N . GLY A 1 170 ? 19.500 0.772 -21.821 1.00 97.12 170 GLY A N 1
ATOM 1382 C CA . GLY A 1 170 ? 18.520 1.276 -20.853 1.00 97.12 170 GLY A CA 1
ATOM 1383 C C . GLY A 1 170 ? 19.001 1.180 -19.401 1.00 97.12 170 GLY A C 1
ATOM 1384 O O . GLY A 1 170 ? 20.170 1.423 -19.120 1.00 97.12 170 GLY A O 1
ATOM 1385 N N . ASP A 1 171 ? 18.095 0.871 -18.470 1.00 97.75 171 ASP A N 1
ATOM 1386 C CA . ASP A 1 171 ? 18.356 0.819 -17.024 1.00 97.75 171 ASP A CA 1
ATOM 1387 C C . ASP A 1 171 ? 18.765 -0.602 -16.574 1.00 97.75 171 ASP A C 1
ATOM 1389 O O . ASP A 1 171 ? 17.906 -1.493 -16.509 1.00 97.75 171 ASP A O 1
ATOM 1393 N N . PRO A 1 172 ? 20.041 -0.843 -16.200 1.00 97.56 172 PRO A N 1
ATOM 1394 C CA . PRO A 1 172 ? 20.504 -2.163 -15.771 1.00 97.56 172 PRO A CA 1
ATOM 1395 C C . PRO A 1 172 ? 19.763 -2.718 -14.553 1.00 97.56 172 PRO A C 1
ATOM 1397 O O . PRO A 1 172 ? 19.632 -3.933 -14.420 1.00 97.56 172 PRO A O 1
ATOM 1400 N N . ALA A 1 173 ? 19.229 -1.854 -13.684 1.00 97.62 173 ALA A N 1
ATOM 1401 C CA . ALA A 1 173 ? 18.513 -2.281 -12.485 1.00 97.62 173 ALA A CA 1
ATOM 1402 C C . ALA A 1 173 ? 17.135 -2.898 -12.786 1.00 97.62 173 ALA A C 1
ATOM 1404 O O . ALA A 1 173 ? 16.506 -3.434 -11.876 1.00 97.62 173 ALA A O 1
ATOM 1405 N N . ASN A 1 174 ? 16.646 -2.800 -14.027 1.00 97.88 174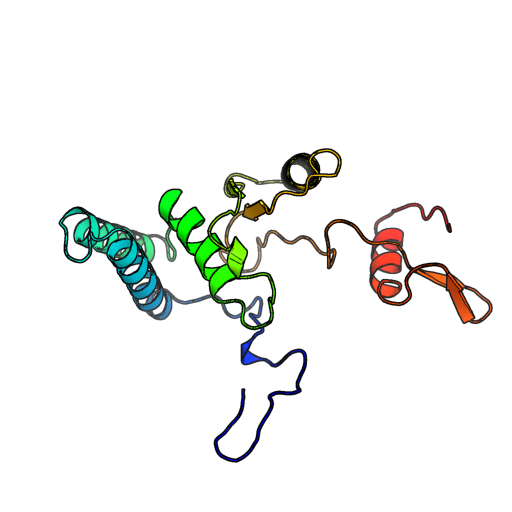 ASN A N 1
ATOM 1406 C CA . ASN A 1 174 ? 15.341 -3.317 -14.437 1.00 97.88 174 ASN A CA 1
ATOM 1407 C C . ASN A 1 174 ? 15.422 -4.453 -15.460 1.00 97.88 174 ASN A C 1
ATOM 1409 O O . ASN A 1 174 ? 14.372 -4.841 -15.967 1.00 97.88 174 ASN A O 1
ATOM 1413 N N . VAL A 1 175 ? 16.607 -4.980 -15.787 1.00 98.06 175 VAL A N 1
ATOM 1414 C CA . VAL A 1 175 ? 16.751 -6.040 -16.806 1.00 98.06 175 VAL A CA 1
ATOM 1415 C C . VAL A 1 175 ? 15.850 -7.236 -16.492 1.00 98.06 175 VAL A C 1
ATOM 1417 O O . VAL A 1 175 ? 14.999 -7.582 -17.305 1.00 98.06 175 VAL A O 1
ATOM 1420 N N . GLU A 1 176 ? 15.940 -7.775 -15.275 1.00 98.25 176 GLU A N 1
ATOM 1421 C CA . GLU A 1 176 ? 15.131 -8.921 -14.835 1.00 98.25 176 GLU A CA 1
ATOM 1422 C C . GLU A 1 176 ? 13.623 -8.645 -14.956 1.00 98.25 176 GLU A C 1
ATOM 1424 O O . GLU A 1 176 ? 12.871 -9.423 -15.540 1.00 98.25 176 GLU A O 1
ATOM 1429 N N . PHE A 1 177 ? 13.163 -7.489 -14.472 1.00 98.38 177 PHE A N 1
ATOM 1430 C CA . PHE A 1 177 ? 11.745 -7.139 -14.557 1.00 98.38 177 PHE A CA 1
ATOM 1431 C C . PHE A 1 177 ? 11.286 -6.885 -16.001 1.00 98.38 177 PHE A C 1
ATOM 1433 O O . PHE A 1 177 ? 10.155 -7.202 -16.368 1.00 98.38 177 PHE A O 1
ATOM 1440 N N . THR A 1 178 ? 12.163 -6.339 -16.843 1.00 98.31 178 THR A N 1
ATOM 1441 C CA . THR A 1 178 ? 11.885 -6.123 -18.267 1.00 98.31 178 THR A CA 1
ATOM 1442 C C . THR A 1 178 ? 11.703 -7.456 -18.990 1.00 98.31 178 THR A C 1
ATOM 1444 O O . THR A 1 178 ? 10.777 -7.591 -19.788 1.00 98.31 178 THR A O 1
ATOM 1447 N N . GLU A 1 179 ? 12.532 -8.455 -18.685 1.00 97.81 179 GLU A N 1
ATOM 1448 C CA . GLU A 1 179 ? 12.400 -9.812 -19.226 1.00 97.81 179 GLU A CA 1
ATOM 1449 C C . GLU A 1 179 ? 11.055 -10.441 -18.843 1.00 97.81 179 GLU A C 1
ATOM 1451 O O . GLU A 1 179 ? 10.372 -10.978 -19.717 1.00 97.81 179 GLU A O 1
ATOM 1456 N N . ILE A 1 180 ? 10.617 -10.284 -17.587 1.00 98.38 180 ILE A N 1
ATOM 1457 C CA . ILE A 1 180 ? 9.285 -10.724 -17.135 1.00 98.38 180 ILE A CA 1
ATOM 1458 C C . ILE A 1 180 ? 8.183 -10.049 -17.964 1.00 98.38 180 ILE A C 1
ATOM 1460 O O . ILE A 1 180 ? 7.292 -10.726 -18.474 1.00 98.38 180 ILE A O 1
ATOM 1464 N N . CYS A 1 181 ? 8.242 -8.728 -18.164 1.00 98.44 181 CYS A N 1
ATOM 1465 C CA . CYS A 1 181 ? 7.258 -8.017 -18.987 1.00 98.44 181 CYS A CA 1
ATOM 1466 C C . CYS A 1 181 ? 7.185 -8.579 -20.418 1.00 98.44 181 CYS A C 1
ATOM 1468 O O . CYS A 1 181 ? 6.088 -8.772 -20.947 1.00 98.44 181 CYS A O 1
ATOM 1470 N N . VAL A 1 182 ? 8.335 -8.863 -21.041 1.00 97.94 182 VAL A N 1
ATOM 1471 C CA . VAL A 1 182 ? 8.401 -9.443 -22.393 1.00 97.94 182 VAL A CA 1
ATOM 1472 C C . VAL A 1 182 ? 7.824 -10.861 -22.424 1.00 97.94 182 VAL A C 1
ATOM 1474 O O . VAL A 1 182 ? 7.052 -11.174 -23.331 1.00 97.94 182 VAL A O 1
ATOM 1477 N N . GLN A 1 183 ? 8.127 -11.699 -21.426 1.00 98.12 183 GLN A N 1
ATOM 1478 C CA . GLN A 1 183 ? 7.540 -13.042 -21.285 1.00 98.12 183 GLN A CA 1
ATOM 1479 C C . GLN A 1 183 ? 6.013 -12.988 -21.150 1.00 98.12 183 GLN A C 1
ATOM 1481 O O . GLN A 1 183 ? 5.310 -13.798 -21.749 1.00 98.12 183 GLN A O 1
ATOM 1486 N N . GLN A 1 184 ? 5.493 -11.978 -20.449 1.00 97.94 184 GLN A N 1
ATOM 1487 C CA . GLN A 1 184 ? 4.058 -11.716 -20.320 1.00 97.94 184 GLN A CA 1
ATOM 1488 C C . GLN A 1 184 ? 3.430 -11.056 -21.566 1.00 97.94 184 GLN A C 1
ATOM 1490 O O . GLN A 1 184 ? 2.252 -10.699 -21.549 1.00 97.94 184 GLN A O 1
ATOM 1495 N N . GLY A 1 185 ? 4.186 -10.902 -22.659 1.00 98.19 185 GLY A N 1
ATOM 1496 C CA . GLY A 1 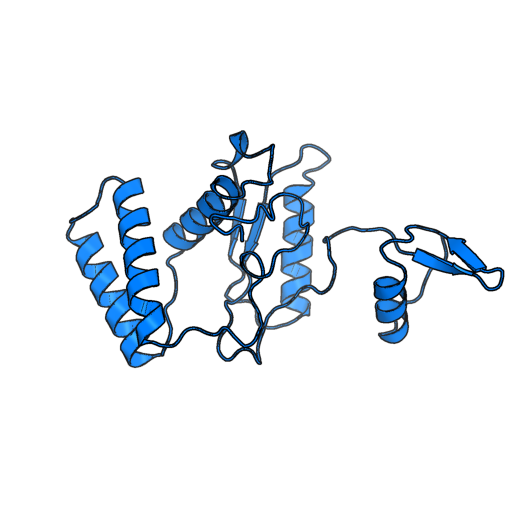185 ? 3.686 -10.470 -23.965 1.00 98.19 185 GLY A CA 1
ATOM 1497 C C . GLY A 1 185 ? 3.941 -9.003 -24.319 1.00 98.19 185 GLY A C 1
ATOM 1498 O O . GLY A 1 185 ? 3.566 -8.584 -25.420 1.00 98.19 185 GLY A O 1
ATOM 1499 N N . TRP A 1 186 ? 4.596 -8.223 -23.450 1.00 98.19 186 TRP A N 1
ATOM 1500 C CA . TRP A 1 186 ? 4.977 -6.846 -23.770 1.00 98.19 186 TRP A CA 1
ATOM 1501 C C . TRP A 1 186 ? 5.954 -6.806 -24.952 1.00 98.19 186 TRP A C 1
ATOM 1503 O O . TRP A 1 186 ? 6.894 -7.598 -25.035 1.00 98.19 186 TRP A O 1
ATOM 1513 N N . LYS A 1 187 ? 5.734 -5.880 -25.891 1.00 97.56 187 LYS A N 1
ATOM 1514 C CA . LYS A 1 187 ? 6.574 -5.725 -27.085 1.00 97.56 187 LYS A CA 1
ATOM 1515 C C . LYS A 1 187 ? 7.646 -4.667 -26.817 1.00 97.56 187 LYS A C 1
ATOM 1517 O O . LYS A 1 187 ? 7.296 -3.494 -26.696 1.00 97.56 187 LYS A O 1
ATOM 1522 N N . PRO A 1 188 ? 8.929 -5.054 -26.716 1.00 94.50 188 PRO A N 1
ATOM 1523 C CA . PRO A 1 188 ? 9.979 -4.120 -26.356 1.00 94.50 188 PRO A CA 1
ATOM 1524 C C . PRO A 1 188 ? 10.289 -3.195 -27.543 1.00 94.50 188 PRO A C 1
ATOM 1526 O O . PRO A 1 188 ? 10.634 -3.698 -28.615 1.00 94.50 188 PRO A O 1
ATOM 1529 N N . PRO A 1 189 ? 10.232 -1.863 -27.376 1.00 91.31 189 PRO A N 1
ATOM 1530 C CA . PRO A 1 189 ? 10.650 -0.932 -28.423 1.00 91.31 189 PRO A CA 1
ATOM 1531 C C . PRO A 1 189 ? 12.171 -0.936 -28.647 1.00 91.31 189 PRO A C 1
ATOM 1533 O O . PRO A 1 189 ? 12.615 -0.530 -29.714 1.00 91.31 189 PRO A O 1
ATOM 1536 N N . ARG A 1 190 ? 12.959 -1.418 -27.668 1.00 80.25 190 ARG A N 1
ATOM 1537 C CA . ARG A 1 190 ? 14.438 -1.436 -27.679 1.00 80.25 190 ARG A CA 1
ATOM 1538 C C . ARG A 1 190 ? 15.073 -0.053 -27.907 1.00 80.25 190 ARG A C 1
ATOM 1540 O O . ARG A 1 190 ? 16.055 0.058 -28.635 1.00 80.25 190 ARG A O 1
ATOM 1547 N N . GLY A 1 191 ? 14.487 0.975 -27.292 1.00 68.25 191 GLY A N 1
ATOM 1548 C CA . GLY A 1 191 ? 15.057 2.322 -27.177 1.00 68.25 191 GLY A CA 1
ATOM 1549 C C . GLY A 1 191 ? 15.629 2.592 -25.796 1.00 68.25 191 GLY A C 1
ATOM 1550 O O . GLY A 1 191 ? 15.340 1.786 -24.878 1.00 68.25 191 GLY A O 1
#

Foldseek 3Di:
DDDPVDDPPPPPDDCVNDDDLPNDDFLVRQLVVVLVLLQVLCVVVVNRPHPVSVVVSVVQNVCCVPPVGDDDDPSSVLVVQLVVLCPPPPDPPNVCSNQEAEAEAQVDDDPVSVVVQLVVVCCQQPVVPPGGHYDYDYHDDDNSPRDDDDPDPDSDAWAWDQDPVRDIDGDPVHPVVNVVCVVVPDDDPRD

InterPro domains:
  IPR004030 Nitric oxide synthase, N-terminal [PF02898] (27-190)
  IPR004030 Nitric oxide synthase, N-terminal [PS60001] (90-97)
  IPR036119 Nitric oxide synthase, N-terminal domain superfamily [SSF56512] (2-190)
  IPR044940 Nitric oxide synthase, domain 2 superfamily [G3DSA:3.90.440.10] (107-191)
  IPR044943 Nitric oxide synthase, domain 1 superfamily [G3DSA:3.90.340.10] (2-143)
  IPR050607 Nitric Oxide Synthase (NOS) [PTHR43410] (2-190)

Radius of gyration: 20.71 Å; chains: 1; bounding box: 46×37×55 Å

Sequence (191 aa):
GCTEHICMGSIMLPSQQIRRPEDVRTKEQLFPLAKEFIDQYYSSIKRFGSKAHTERLEEVNKEIETTGTYQLKDTELIYGAKHAWRNASRCVGRIQWSKLQVFDARDCTTAHGMFNYICNHIKYATNKGNLRSAITIFPQRTDGKHDFRVWNSQLIRYAGYKQPDGSILGDPANVEFTEICVQQGWKPPRG

Organism: Mustela putorius furo (NCBI:txid9669)

=== Feature glossary ===
Reading guide. The protein is described through the following features:

Foldseek 3Di. A 3Di character summarizes, for each residue, the relative orientation of the Cα frame of its nearest spatial neighbor. Because it encodes fold topology rather than chemistry, 3Di alignments detect remote structural similarity that sequence alignment misses.

Contact-map, Ramachandran, and PAE plots. Plot images: a contact map (which residues are close in 3D, as an N×N binary image), a Ramachandran scatter (backbone torsion angles, revealing secondary-structure composition at a glance), and — for AlphaFold structures — a PAE heatmap (pairwise prediction confidence).

Radius of gyration, Cα contacts, bounding box. Radius of gyration (Rg) is the root-mean-square distance of Cα atoms from their centroid — a single number for overall size and compactness. A globular domain of N residues has Rg ≈ 2.2·N^0.38 Å; an extended or disordered chain has a much larger Rg. The Cα contact count is the number of residue pairs whose Cα atoms are within 8 Å and are more than four positions apart in sequence — a standard proxy for tertiary packing density. The bounding box is the smallest axis-aligned box enclosing all Cα atoms.

Secondary structure (8-state, DSSP). Eight-state secondary structure (DSSP): H is the canonical α-helix, G the tighter 3₁₀-helix, I the wider π-helix; E/B are β-structure, T and S are turns and bends, and '-' is everything else. DSSP derives these from the pattern of main-chain N–H···O=C hydrogen bonds, not from the sequence.

B-factor. B-factor (Debye–Waller factor) reflects atomic displacement in the crystal lattice. It is an experimental observable (units Å²), not a prediction; low values mean the atom is pinned down, high values mean it moves or is heterogeneous across the crystal.

pLDDT. pLDDT is the predicted lDDT-Cα score: AlphaFold's confidence that the local environment of each residue (all inter-atomic distances within 15 Å) is correctly placed. It is a per-residue number between 0 and 100, with higher meaning more reliable.

Nearest PDB structures. Nearest PDB neighbors are the top structural matches found by Foldseek when searching this structure against the entire Protein Data Bank. Each hit reports a TM-score (0 to 1; >0.5 almost always implies the same fold) and an E-value. These are *structural* homologs — they may share no detectable sequence similarity.

Solvent-accessible surface area. Accessible surface area quantifies burial. A residue with SASA near zero is packed into the hydrophobic core; one with SASA >100 Å² sits on the surface. Computed here via the Shrake–Rupley numerical algorithm with a 1.4 Å probe.

Rendered structure images. Structure images are PyMOL renders from six orthogonal camera directions. Cartoon representation draws helices as coils and strands as arrows; sticks shows the backbone as bonds; surface shows the solvent-excluded envelope. Rainbow coloring maps sequence position to hue (blue→red, N→C); chain coloring assigns a distinct color per polypeptide.

Backbone torsions (φ/ψ). φ (phi) and ψ (psi) are the two rotatable backbone dihedrals per residue: φ is the C(i-1)–N–Cα–C torsion, ψ is the N–Cα–C–N(i+1) torsion, both in degrees on (−180°, 180°]. α-helical residues cluster near (−60°, −45°); β-strand residues near (−120°, +130°). A Ramachandran plot is simply a scatter of (φ, ψ) for every residue.

Predicted aligned error. Predicted Aligned Error (PAE) is an AlphaFold confidence matrix: entry (i, j) is the expected error in the position of residue j, in ångströms, when the prediction is superimposed on the true structure at residue i. Low PAE within a block of residues means that block is internally rigid and well-predicted; high PAE between two blocks means their relative placement is uncertain even if each block individually is confident.

mmCIF coordinates. Structure coordinates are given as an mmCIF _atom_site loop: one row per atom with element, residue name, chain id, sequence number, and x/y/z position in Å. Only the four main-chain atoms per residue are included here; side chains are omitted to keep the record compact.

InterPro / GO / CATH / organism. Database cross-references. InterPro integrates a dozen domain/family signature databases into unified entries with residue-range hits. GO terms attach function/process/location labels with evidence codes. CATH codes position the fold in a four-level structural taxonomy. Organism is the NCBI-taxonomy species name.

Secondary structure (3-state, P-SEA). SS3 is a coarse helix/strand/coil call (letters a/b/c) made by the P-SEA algorithm from inter-Cα distances and dihedrals. It is less detailed than DSSP but needs only Cα positions.

Sequence. Sequence gives the chain of amino acids in standard one-letter code (A=alanine, C=cysteine, …, Y=tyrosine), read N→C. It is the only feature that is directly encoded by the gene; all structural features are derived from the folded form of this sequence.